Protein AF-S4R855-F1 (afdb_monomer)

Structure (mmCIF, N/CA/C/O backbone):
data_AF-S4R855-F1
#
_entry.id   AF-S4R855-F1
#
loop_
_atom_site.group_PDB
_atom_site.id
_atom_site.type_symbol
_atom_site.label_atom_id
_atom_site.label_alt_id
_atom_site.label_comp_id
_atom_site.label_asym_id
_atom_site.label_entity_id
_atom_site.label_seq_id
_atom_site.pdbx_PDB_ins_code
_atom_site.Cartn_x
_atom_site.Cartn_y
_atom_site.Cartn_z
_atom_site.occupancy
_atom_site.B_iso_or_equiv
_atom_site.auth_seq_id
_atom_site.auth_comp_id
_atom_site.auth_asym_id
_atom_site.auth_atom_id
_atom_site.pdbx_PDB_model_num
ATOM 1 N N . TRP A 1 1 ? 33.192 -26.554 29.855 1.00 37.81 1 TRP A N 1
ATOM 2 C CA . TRP A 1 1 ? 33.083 -26.807 28.408 1.00 37.81 1 TRP A CA 1
ATOM 3 C C . TRP A 1 1 ? 32.898 -25.474 27.699 1.00 37.81 1 TRP A C 1
ATOM 5 O O . TRP A 1 1 ? 31.788 -25.118 27.332 1.00 37.81 1 TRP A O 1
ATOM 15 N N . GLU A 1 2 ? 33.969 -24.689 27.587 1.00 48.38 2 GLU A N 1
ATOM 16 C CA . GLU A 1 2 ? 33.962 -23.471 26.773 1.00 48.38 2 GLU A CA 1
ATOM 17 C C . GLU A 1 2 ? 34.161 -23.884 25.316 1.00 48.38 2 GLU A C 1
ATOM 19 O O . GLU A 1 2 ? 35.190 -24.465 24.963 1.00 48.38 2 GLU A O 1
ATOM 24 N N . LEU A 1 3 ? 33.171 -23.624 24.461 1.00 52.53 3 LEU A N 1
ATOM 25 C CA . LEU A 1 3 ? 33.377 -23.698 23.021 1.00 52.53 3 LEU A CA 1
ATOM 26 C C . LEU A 1 3 ? 34.375 -22.598 22.635 1.00 52.53 3 LEU A C 1
ATOM 28 O O . LEU A 1 3 ? 33.997 -21.443 22.455 1.00 52.53 3 LEU A O 1
ATOM 32 N N . SER A 1 4 ? 35.652 -22.959 22.484 1.00 60.25 4 SER A N 1
ATOM 33 C CA . SER A 1 4 ? 36.613 -22.161 21.716 1.00 60.25 4 SER A CA 1
ATOM 34 C C . SER A 1 4 ? 36.153 -22.128 20.261 1.00 60.25 4 SER A C 1
ATOM 36 O O . SER A 1 4 ? 36.538 -22.959 19.437 1.00 60.25 4 SER A O 1
ATOM 38 N N . VAL A 1 5 ? 35.268 -21.188 19.942 1.00 63.56 5 VAL A N 1
ATOM 39 C CA . VAL A 1 5 ? 34.842 -20.935 18.571 1.00 63.56 5 VAL A CA 1
ATOM 40 C C . VAL A 1 5 ? 36.070 -20.477 17.782 1.00 63.56 5 VAL A C 1
ATOM 42 O O . VAL A 1 5 ? 36.656 -19.430 18.055 1.00 63.56 5 VAL A O 1
ATOM 45 N N . ASN A 1 6 ? 36.489 -21.275 16.799 1.00 76.12 6 ASN A N 1
ATOM 46 C CA . ASN A 1 6 ? 37.622 -20.937 15.947 1.00 76.12 6 ASN A CA 1
ATOM 47 C C . ASN A 1 6 ? 37.276 -19.702 15.096 1.00 76.12 6 ASN A C 1
ATOM 49 O O . ASN A 1 6 ? 36.539 -19.788 14.113 1.00 76.12 6 ASN A O 1
ATOM 53 N N . LEU A 1 7 ? 37.839 -18.551 15.471 1.00 71.44 7 LEU A N 1
ATOM 54 C CA . LEU A 1 7 ? 37.634 -17.248 14.828 1.00 71.44 7 LEU A CA 1
ATOM 55 C C . LEU A 1 7 ? 37.878 -17.260 13.308 1.00 71.44 7 LEU A C 1
ATOM 57 O O . LEU A 1 7 ? 37.288 -16.452 12.592 1.00 71.44 7 LEU A O 1
ATOM 61 N N . LYS A 1 8 ? 38.714 -18.170 12.788 1.00 76.75 8 LYS A N 1
ATOM 62 C CA . LYS A 1 8 ? 38.925 -18.315 11.337 1.00 76.75 8 LYS A CA 1
ATOM 63 C C . LYS A 1 8 ? 37.692 -18.897 10.644 1.00 76.75 8 LYS A C 1
ATOM 65 O O . LYS A 1 8 ? 37.296 -18.383 9.603 1.00 76.75 8 LYS A O 1
ATOM 70 N N . HIS A 1 9 ? 37.056 -19.907 11.238 1.00 82.44 9 HIS A N 1
ATOM 71 C CA . HIS A 1 9 ? 35.833 -20.501 10.691 1.00 82.44 9 HIS A CA 1
ATOM 72 C C . HIS A 1 9 ? 34.668 -19.509 10.712 1.00 82.44 9 HIS A C 1
ATOM 74 O O . HIS A 1 9 ? 33.945 -19.405 9.726 1.00 82.44 9 HIS A O 1
ATOM 80 N N . VAL A 1 10 ? 34.544 -18.707 11.775 1.00 86.56 10 VAL A N 1
ATOM 81 C CA . VAL A 1 10 ? 33.510 -17.659 11.860 1.00 86.56 10 VAL A CA 1
ATOM 82 C C . VAL A 1 10 ? 33.651 -16.648 10.726 1.00 86.56 10 VAL A C 1
ATOM 84 O O . VAL A 1 10 ? 32.665 -16.336 10.067 1.00 86.56 10 VAL A O 1
ATOM 87 N N . LYS A 1 11 ? 34.872 -16.178 10.438 1.00 89.44 11 LYS A N 1
ATOM 88 C CA . LYS A 1 11 ? 35.110 -15.225 9.340 1.00 89.44 11 LYS A CA 1
ATOM 89 C C . LYS A 1 11 ? 34.719 -15.791 7.975 1.00 89.44 11 LYS A C 1
ATOM 91 O O . LYS A 1 11 ? 34.129 -15.070 7.176 1.00 89.44 11 LYS A O 1
ATOM 96 N N . VAL A 1 12 ? 35.015 -17.067 7.721 1.00 92.06 12 VAL A N 1
ATOM 97 C CA . VAL A 1 12 ? 34.635 -17.744 6.469 1.00 9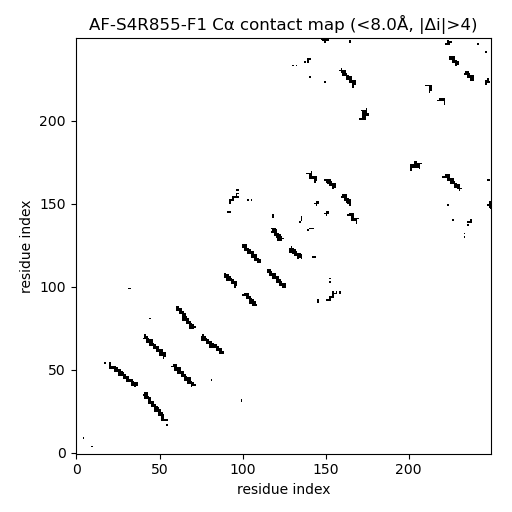2.06 12 VAL A CA 1
ATOM 98 C C . VAL A 1 12 ? 33.114 -17.841 6.345 1.00 92.06 12 VAL A C 1
ATOM 100 O O . VAL A 1 12 ? 32.563 -17.463 5.314 1.00 92.06 12 VAL A O 1
ATOM 103 N N . VAL A 1 13 ? 32.427 -18.271 7.408 1.00 91.00 13 VAL A N 1
ATOM 104 C CA . VAL A 1 13 ? 30.958 -18.368 7.423 1.00 91.00 13 VAL A CA 1
ATOM 105 C C . VAL A 1 13 ? 30.310 -16.992 7.247 1.00 91.00 13 VAL A C 1
ATOM 107 O O . VAL A 1 13 ? 29.381 -16.855 6.459 1.00 91.00 13 VAL A O 1
ATOM 110 N N . MET A 1 14 ? 30.824 -15.953 7.912 1.00 89.12 14 MET A N 1
ATOM 111 C CA . MET A 1 14 ? 30.328 -14.582 7.756 1.00 89.12 14 MET A CA 1
ATOM 112 C C . MET A 1 14 ? 30.516 -14.051 6.333 1.00 89.12 14 MET A C 1
ATOM 114 O O . MET A 1 14 ? 29.622 -13.388 5.814 1.00 89.12 14 MET A O 1
ATOM 118 N N . ALA A 1 15 ? 31.658 -14.329 5.699 1.00 91.12 15 ALA A N 1
ATOM 119 C CA . ALA A 1 15 ? 31.908 -13.921 4.321 1.00 91.12 15 ALA A CA 1
ATOM 120 C C . ALA A 1 15 ? 30.945 -14.618 3.349 1.00 91.12 15 ALA A C 1
ATOM 122 O O . ALA A 1 15 ? 30.330 -13.945 2.526 1.00 91.12 15 ALA A O 1
ATOM 123 N N . ALA A 1 16 ? 30.753 -15.933 3.499 1.00 91.88 16 ALA A N 1
ATOM 124 C CA . ALA A 1 16 ? 29.796 -16.695 2.699 1.00 91.88 16 ALA A CA 1
ATOM 125 C C . ALA A 1 16 ? 28.358 -16.192 2.904 1.00 91.88 16 ALA A C 1
ATOM 127 O O . ALA A 1 16 ? 27.646 -15.942 1.935 1.00 91.88 16 ALA A O 1
ATOM 128 N N . PHE A 1 17 ? 27.950 -15.960 4.156 1.00 90.94 17 PHE A N 1
ATOM 129 C CA . PHE A 1 17 ? 26.636 -15.399 4.471 1.00 90.94 17 PHE A CA 1
ATOM 130 C C . PHE A 1 17 ? 26.434 -14.022 3.830 1.00 90.94 17 PHE A C 1
ATOM 132 O O . PHE A 1 17 ? 25.403 -13.785 3.206 1.00 90.94 17 PHE A O 1
ATOM 139 N N . ARG A 1 18 ? 27.421 -13.121 3.939 1.00 91.06 18 ARG A N 1
ATOM 140 C CA . ARG A 1 18 ? 27.368 -11.788 3.318 1.00 91.06 18 ARG A CA 1
ATOM 141 C C . ARG A 1 18 ? 27.276 -11.864 1.801 1.00 91.06 18 ARG A C 1
ATOM 143 O O . ARG A 1 18 ? 26.643 -11.001 1.209 1.00 91.06 18 ARG A O 1
ATOM 150 N N . ASP A 1 19 ? 27.904 -12.852 1.173 1.00 91.81 19 ASP A N 1
ATOM 151 C CA . ASP A 1 19 ? 27.840 -13.010 -0.276 1.00 91.81 19 ASP A CA 1
ATOM 152 C C . ASP A 1 19 ? 26.458 -13.480 -0.742 1.00 91.81 19 ASP A C 1
ATOM 154 O O . ASP A 1 19 ? 25.882 -12.892 -1.657 1.00 91.81 19 ASP A O 1
ATOM 158 N N . VAL A 1 20 ? 25.868 -14.446 -0.031 1.00 90.44 20 VAL A N 1
ATOM 159 C CA . VAL A 1 20 ? 24.489 -14.900 -0.276 1.00 90.44 20 VAL A CA 1
ATOM 160 C C . VAL A 1 20 ? 23.479 -13.782 0.002 1.00 90.44 20 VAL A C 1
ATOM 162 O O . VAL A 1 20 ? 22.552 -13.589 -0.780 1.00 90.44 20 VAL A O 1
ATOM 165 N N . ALA A 1 21 ? 23.675 -12.995 1.064 1.00 90.12 21 ALA A N 1
ATOM 166 C CA . ALA A 1 21 ? 22.780 -11.900 1.446 1.00 90.12 21 ALA A CA 1
ATOM 167 C C . ALA A 1 21 ? 22.688 -10.769 0.402 1.00 90.12 21 ALA A C 1
ATOM 169 O O . ALA A 1 21 ? 21.734 -9.994 0.433 1.00 90.12 21 ALA A O 1
ATOM 170 N N . LYS A 1 22 ? 23.642 -10.673 -0.538 1.00 89.25 22 LYS A N 1
ATOM 171 C CA . LYS A 1 22 ? 23.582 -9.709 -1.653 1.00 89.25 22 LYS A CA 1
ATOM 172 C C . LYS A 1 22 ? 22.510 -10.050 -2.682 1.00 89.25 22 LYS A C 1
ATOM 174 O O . LYS A 1 22 ? 22.154 -9.177 -3.467 1.00 89.25 22 LYS A O 1
ATOM 179 N N . GLN A 1 23 ? 22.047 -11.299 -2.728 1.00 91.94 23 GLN A N 1
ATOM 180 C CA . GLN A 1 23 ? 21.053 -11.734 -3.703 1.00 91.94 23 GLN A CA 1
ATOM 181 C C . GLN A 1 23 ? 19.663 -11.259 -3.264 1.00 91.94 23 GLN A C 1
ATOM 183 O O . GLN A 1 23 ? 19.177 -11.700 -2.219 1.00 91.94 23 GLN A O 1
ATOM 188 N N . PRO A 1 24 ? 19.012 -10.358 -4.021 1.00 93.06 24 PRO A N 1
ATOM 189 C CA . PRO A 1 24 ? 17.679 -9.904 -3.675 1.00 93.06 24 PRO A CA 1
ATOM 190 C C . PRO A 1 24 ? 16.625 -10.948 -4.046 1.00 93.06 24 PRO A C 1
ATOM 192 O O . PRO A 1 24 ? 16.799 -11.748 -4.966 1.00 93.06 24 PRO A O 1
ATOM 195 N N . VAL A 1 25 ? 15.486 -10.888 -3.364 1.00 94.19 25 VAL A N 1
ATOM 196 C CA . VAL A 1 25 ? 14.319 -11.729 -3.651 1.00 94.19 25 VAL A CA 1
ATOM 197 C C . VAL A 1 25 ? 13.267 -10.890 -4.364 1.00 94.19 25 VAL A C 1
ATOM 199 O O . VAL A 1 25 ? 12.863 -9.844 -3.856 1.00 94.19 25 VAL A O 1
ATOM 202 N N . ALA A 1 26 ? 12.810 -11.336 -5.534 1.00 94.12 26 ALA A N 1
ATOM 203 C CA . ALA A 1 26 ? 11.717 -10.678 -6.243 1.00 94.12 26 ALA A CA 1
ATOM 204 C C . ALA A 1 26 ? 10.406 -10.846 -5.460 1.00 94.12 26 ALA A C 1
ATOM 206 O O . ALA A 1 26 ? 10.037 -11.964 -5.103 1.00 94.12 26 ALA A O 1
ATOM 207 N N . LEU A 1 27 ? 9.703 -9.742 -5.209 1.00 92.38 27 LEU A N 1
ATOM 208 C CA . LEU A 1 27 ? 8.428 -9.735 -4.487 1.00 92.38 27 LEU A CA 1
ATOM 209 C C . LEU A 1 27 ? 7.245 -9.557 -5.436 1.00 92.38 27 LEU A C 1
ATOM 211 O O . LEU A 1 27 ? 6.249 -10.271 -5.343 1.00 92.38 27 LEU A O 1
ATOM 215 N N . ARG A 1 28 ? 7.342 -8.585 -6.349 1.00 90.31 28 ARG A N 1
ATOM 216 C CA . ARG A 1 28 ? 6.241 -8.206 -7.239 1.00 90.31 28 ARG A CA 1
ATOM 217 C C . ARG A 1 28 ? 6.772 -7.638 -8.545 1.00 90.31 28 ARG A C 1
ATOM 219 O O . ARG A 1 28 ? 7.804 -6.974 -8.570 1.00 90.31 28 ARG A O 1
ATOM 226 N N . ALA A 1 29 ? 6.021 -7.836 -9.620 1.00 92.31 29 ALA A N 1
ATOM 227 C CA . ALA A 1 29 ? 6.210 -7.128 -10.875 1.00 92.31 29 ALA A CA 1
ATOM 228 C C . ALA A 1 29 ? 4.861 -6.611 -11.380 1.00 92.31 29 ALA A C 1
ATOM 230 O O . ALA A 1 29 ? 3.833 -7.270 -11.221 1.00 92.31 29 ALA A O 1
ATOM 231 N N . ARG A 1 30 ? 4.862 -5.424 -11.985 1.00 88.81 30 ARG A N 1
ATOM 232 C CA . ARG A 1 30 ? 3.708 -4.852 -12.683 1.00 88.81 30 ARG A CA 1
ATOM 233 C C . ARG A 1 30 ? 4.155 -4.219 -13.990 1.00 88.81 30 ARG A C 1
ATOM 235 O O . ARG A 1 30 ? 5.219 -3.608 -14.062 1.00 88.81 30 ARG A O 1
ATOM 242 N N . ILE A 1 31 ? 3.308 -4.334 -15.001 1.00 89.75 31 ILE A N 1
ATOM 243 C CA . ILE A 1 31 ? 3.492 -3.683 -16.293 1.00 89.75 31 ILE A CA 1
ATOM 244 C C . ILE A 1 31 ? 2.453 -2.570 -16.372 1.00 89.75 31 ILE A C 1
ATOM 246 O O . ILE A 1 31 ? 1.260 -2.820 -16.222 1.00 89.75 31 ILE A O 1
ATOM 250 N N . GLY A 1 32 ? 2.917 -1.339 -16.546 1.00 85.25 32 GLY A N 1
ATOM 251 C CA . GLY A 1 32 ? 2.075 -0.175 -16.769 1.00 85.25 32 GLY A CA 1
ATOM 252 C C . GLY A 1 32 ? 1.488 -0.147 -18.183 1.00 85.25 32 GLY A C 1
ATOM 253 O O . GLY A 1 32 ? 1.881 -0.942 -19.048 1.00 85.25 32 GLY A O 1
ATOM 254 N N . PRO A 1 33 ? 0.562 0.787 -18.447 1.00 83.81 33 PRO A N 1
ATOM 255 C CA . PRO A 1 33 ? -0.034 0.942 -19.766 1.00 83.81 33 PRO A CA 1
ATOM 256 C C . PRO A 1 33 ? 1.027 1.242 -20.833 1.00 83.81 33 PRO A C 1
ATOM 258 O O . PRO A 1 33 ? 2.140 1.693 -20.547 1.00 83.81 33 PRO A O 1
ATOM 261 N N . GLN A 1 34 ? 0.683 0.978 -22.092 1.00 86.56 34 GLN A N 1
ATOM 262 C CA . GLN A 1 34 ? 1.529 1.376 -23.210 1.00 86.56 34 GLN A CA 1
ATOM 263 C C . GLN A 1 34 ? 1.470 2.896 -23.384 1.00 86.56 34 GLN A C 1
ATOM 265 O O . GLN A 1 34 ? 0.402 3.488 -23.514 1.00 86.56 34 GLN A O 1
ATOM 270 N N . MET A 1 35 ? 2.643 3.511 -23.397 1.00 84.12 35 MET A N 1
ATOM 271 C CA . MET A 1 35 ? 2.865 4.930 -23.611 1.00 84.12 35 MET A CA 1
ATOM 272 C C . MET A 1 35 ? 3.594 5.136 -24.938 1.00 84.12 35 MET A C 1
ATOM 274 O O . MET A 1 35 ? 4.262 4.238 -25.458 1.00 84.12 35 MET A O 1
ATOM 278 N N . ARG A 1 36 ? 3.475 6.339 -25.500 1.00 85.62 36 ARG A N 1
ATOM 279 C CA . ARG A 1 36 ? 4.249 6.752 -26.674 1.00 85.62 36 ARG A CA 1
ATOM 280 C C . ARG A 1 36 ? 5.358 7.687 -26.239 1.00 85.62 36 ARG A C 1
ATOM 282 O O . ARG A 1 36 ? 5.116 8.665 -25.538 1.00 85.62 36 ARG A O 1
ATOM 289 N N . SER A 1 37 ? 6.577 7.386 -26.664 1.00 81.31 37 SER A N 1
ATOM 290 C CA . SER A 1 37 ? 7.697 8.290 -26.472 1.00 81.31 37 SER A CA 1
ATOM 291 C C . SER A 1 37 ? 7.505 9.530 -27.344 1.00 81.31 37 SER A C 1
ATOM 293 O O . SER A 1 37 ? 6.851 9.498 -28.389 1.00 81.31 37 SER A O 1
ATOM 295 N N . ARG A 1 38 ? 8.150 10.621 -26.939 1.00 79.25 38 ARG A N 1
ATOM 296 C CA . ARG A 1 38 ? 8.289 11.861 -27.720 1.00 79.25 38 ARG A CA 1
ATOM 297 C C . ARG A 1 38 ? 8.838 11.657 -29.140 1.00 79.25 38 ARG A C 1
ATOM 299 O O . ARG A 1 38 ? 8.658 12.526 -29.981 1.00 79.25 38 ARG A O 1
ATOM 306 N N . HIS A 1 39 ? 9.468 10.513 -29.405 1.00 77.69 39 HIS A N 1
ATOM 307 C CA . HIS A 1 39 ? 10.028 10.136 -30.705 1.00 77.69 39 HIS A CA 1
ATOM 308 C C . HIS A 1 39 ? 9.154 9.117 -31.458 1.00 77.69 39 HIS A C 1
ATOM 310 O O . HIS A 1 39 ? 9.603 8.512 -32.423 1.00 77.69 39 HIS A O 1
ATOM 316 N N . GLY A 1 40 ? 7.915 8.885 -31.009 1.00 77.31 40 GLY A N 1
ATOM 317 C CA . GLY A 1 40 ? 6.919 8.047 -31.690 1.00 77.31 40 GLY A CA 1
ATOM 318 C C . GLY A 1 40 ? 6.948 6.554 -31.340 1.00 77.31 40 GLY A C 1
ATOM 319 O O . GLY A 1 40 ? 5.974 5.858 -31.630 1.00 77.31 40 GLY A O 1
ATOM 320 N N . GLY A 1 41 ? 8.003 6.071 -30.677 1.00 83.00 41 GLY A N 1
ATOM 321 C CA . GLY A 1 41 ? 8.144 4.669 -30.263 1.00 83.00 41 GLY A CA 1
ATOM 322 C C . GLY A 1 41 ? 7.241 4.298 -29.083 1.00 83.00 41 GLY A C 1
ATOM 323 O O . GLY A 1 41 ? 7.118 5.063 -28.126 1.00 83.00 41 GLY A O 1
ATOM 324 N N . ALA A 1 42 ? 6.615 3.122 -29.136 1.00 88.12 42 ALA A N 1
ATOM 325 C CA . ALA A 1 42 ? 5.781 2.621 -28.050 1.00 88.12 42 ALA A CA 1
ATOM 326 C C . ALA A 1 42 ? 6.632 1.948 -26.960 1.00 88.12 42 ALA A C 1
ATOM 328 O O . ALA A 1 42 ? 7.513 1.137 -27.252 1.00 88.12 42 ALA A O 1
ATOM 329 N N . TYR A 1 43 ? 6.349 2.259 -25.698 1.00 90.31 43 TYR A N 1
ATOM 330 C CA . TYR A 1 43 ? 7.016 1.651 -24.549 1.00 90.31 43 TYR A CA 1
ATOM 331 C C . TYR A 1 43 ? 6.036 1.415 -23.403 1.00 90.31 43 TYR A C 1
ATOM 333 O O . TYR A 1 43 ? 4.963 2.009 -23.351 1.00 90.31 43 TYR A O 1
ATOM 341 N N . SER A 1 44 ? 6.396 0.542 -22.474 1.00 90.75 44 SER A N 1
ATOM 342 C CA . SER A 1 44 ? 5.668 0.354 -21.219 1.00 90.75 44 SER A CA 1
ATOM 343 C C . SER A 1 44 ? 6.640 0.442 -20.059 1.00 90.75 44 SER A C 1
ATOM 345 O O . SER A 1 44 ? 7.794 0.030 -20.179 1.00 90.75 44 SER A O 1
ATOM 347 N N . LEU A 1 45 ? 6.173 0.966 -18.930 1.00 90.00 45 LEU A N 1
ATOM 348 C CA . LEU A 1 45 ? 6.950 0.945 -17.698 1.00 90.00 45 LEU A CA 1
ATOM 349 C C . LEU A 1 45 ? 6.734 -0.386 -16.989 1.00 90.00 45 LEU A C 1
ATOM 351 O O . LEU A 1 45 ? 5.603 -0.763 -16.699 1.00 90.00 45 LEU A O 1
ATOM 355 N N . VAL A 1 46 ? 7.813 -1.099 -16.703 1.00 92.50 46 VAL A N 1
ATOM 356 C CA . VAL A 1 46 ? 7.792 -2.285 -15.851 1.00 92.50 46 VAL A CA 1
ATOM 357 C C . VAL A 1 46 ? 8.333 -1.881 -14.494 1.00 92.50 46 VAL A C 1
ATOM 359 O O . VAL A 1 46 ? 9.490 -1.484 -14.376 1.00 92.50 46 VAL A O 1
ATOM 362 N N . HIS A 1 47 ? 7.496 -1.973 -13.467 1.00 91.19 47 HIS A N 1
ATOM 363 C CA . HIS A 1 47 ? 7.921 -1.759 -12.091 1.00 91.19 47 HIS A CA 1
ATOM 364 C C . HIS A 1 47 ? 8.093 -3.106 -11.406 1.00 91.19 47 HIS A C 1
ATOM 366 O O . HIS A 1 47 ? 7.235 -3.982 -11.517 1.00 91.19 47 HIS A O 1
ATOM 372 N N . THR A 1 48 ? 9.186 -3.254 -10.674 1.00 93.38 48 THR A N 1
ATOM 373 C CA . THR A 1 48 ? 9.494 -4.460 -9.909 1.00 93.38 48 THR A CA 1
ATOM 374 C C . THR A 1 48 ? 9.840 -4.082 -8.481 1.00 93.38 48 THR A C 1
ATOM 376 O O . THR A 1 48 ? 10.462 -3.050 -8.244 1.00 93.38 48 THR A O 1
ATOM 379 N N . GLU A 1 49 ? 9.413 -4.900 -7.532 1.00 94.19 49 GL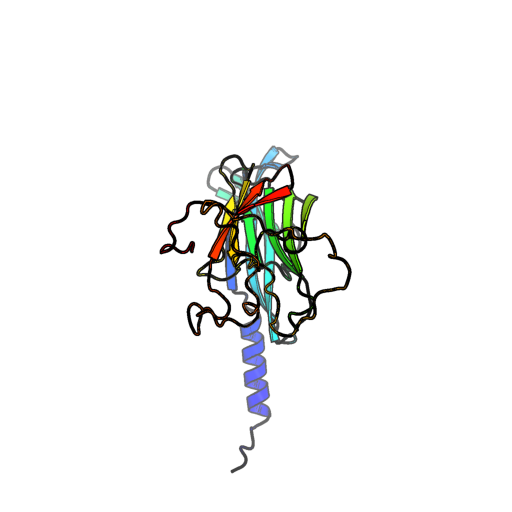U A N 1
ATOM 380 C CA . GLU A 1 49 ? 9.675 -4.728 -6.107 1.00 94.19 49 GLU A CA 1
ATOM 381 C C . GLU A 1 49 ? 10.519 -5.905 -5.633 1.00 94.19 49 GLU A C 1
ATOM 383 O O . GLU A 1 49 ? 10.228 -7.061 -5.956 1.00 94.19 49 GLU A O 1
ATOM 388 N N . TRP A 1 50 ? 11.572 -5.601 -4.883 1.00 94.44 50 TRP A N 1
ATOM 389 C CA . TRP A 1 50 ? 12.591 -6.560 -4.475 1.00 94.44 50 TRP A CA 1
ATOM 390 C C . TRP A 1 50 ? 12.911 -6.395 -2.996 1.00 94.44 50 TRP A C 1
ATOM 392 O O . TRP A 1 50 ? 13.011 -5.271 -2.506 1.00 94.44 50 TRP A O 1
ATOM 402 N N . SER A 1 51 ? 13.103 -7.511 -2.297 1.00 94.44 51 SER A N 1
ATOM 403 C CA . SER A 1 51 ? 13.610 -7.534 -0.928 1.00 94.44 51 SER A CA 1
ATOM 404 C C . SER A 1 51 ? 15.124 -7.711 -0.935 1.00 94.44 51 SER A C 1
ATOM 406 O O . SER A 1 51 ? 15.637 -8.684 -1.487 1.00 94.44 51 SER A O 1
ATOM 408 N N . TYR A 1 52 ? 15.825 -6.783 -0.299 1.00 93.12 52 TYR A N 1
ATOM 409 C CA . TYR A 1 52 ? 17.260 -6.817 -0.053 1.00 93.12 52 TYR A CA 1
ATOM 410 C C . TYR A 1 52 ? 17.510 -7.113 1.421 1.00 93.12 52 TYR A C 1
ATOM 412 O O . TYR A 1 52 ? 16.821 -6.579 2.293 1.00 93.12 52 TYR A O 1
ATOM 420 N N . ARG A 1 53 ? 18.515 -7.939 1.720 1.00 93.44 53 ARG A N 1
ATOM 421 C CA . ARG A 1 53 ? 18.940 -8.166 3.101 1.00 93.44 53 ARG A CA 1
ATOM 422 C C . ARG A 1 53 ? 19.978 -7.121 3.498 1.00 93.44 53 ARG A C 1
ATOM 424 O O . ARG A 1 53 ? 21.111 -7.170 3.024 1.00 93.44 53 ARG A O 1
ATOM 431 N N . ASP A 1 54 ? 19.616 -6.218 4.406 1.00 90.06 54 ASP A N 1
ATOM 432 C CA . ASP A 1 54 ? 20.568 -5.296 5.019 1.00 90.06 54 ASP A CA 1
ATOM 433 C C . ASP A 1 54 ? 21.191 -5.962 6.250 1.00 90.06 54 ASP A C 1
ATOM 435 O O . ASP A 1 54 ? 20.587 -6.083 7.320 1.00 90.06 54 ASP A O 1
ATOM 439 N N . VAL A 1 55 ? 22.412 -6.464 6.069 1.00 90.31 55 VAL A N 1
ATOM 440 C CA . VAL A 1 55 ? 23.142 -7.191 7.113 1.00 90.31 55 VAL A CA 1
ATOM 441 C C . VAL A 1 55 ? 23.578 -6.263 8.248 1.00 90.31 55 VAL A C 1
ATOM 443 O O . VAL A 1 55 ? 23.598 -6.703 9.395 1.00 90.31 55 VAL A O 1
ATOM 446 N N . GLU A 1 56 ? 23.901 -5.002 7.954 1.00 89.75 56 GLU A N 1
ATOM 447 C CA . GLU A 1 56 ? 24.409 -4.051 8.951 1.00 89.75 56 GLU A CA 1
ATOM 448 C C . GLU A 1 56 ? 23.263 -3.471 9.796 1.00 89.75 56 GLU A C 1
ATOM 450 O O . GLU A 1 56 ? 23.402 -3.325 11.010 1.00 89.75 56 GLU A O 1
ATOM 455 N N . ARG A 1 57 ? 22.092 -3.224 9.191 1.00 88.38 57 ARG A N 1
ATOM 456 C CA . ARG A 1 57 ? 20.857 -2.844 9.911 1.00 88.38 57 ARG A CA 1
ATOM 457 C C . ARG A 1 57 ? 20.102 -4.046 10.496 1.00 88.38 57 ARG A C 1
ATOM 459 O O . ARG A 1 57 ? 19.147 -3.859 11.248 1.00 88.38 57 ARG A O 1
ATOM 466 N N . ALA A 1 58 ? 20.537 -5.268 10.180 1.00 89.06 58 ALA A N 1
ATOM 467 C CA . ALA A 1 58 ? 19.909 -6.530 10.573 1.00 89.06 58 ALA A CA 1
ATOM 468 C C . ALA A 1 58 ? 18.416 -6.629 10.194 1.00 89.06 58 ALA A C 1
ATOM 470 O O . ALA A 1 58 ? 17.615 -7.232 10.913 1.00 89.06 58 ALA A O 1
ATOM 471 N N . GLU A 1 59 ? 18.040 -6.080 9.040 1.00 89.88 59 GLU A N 1
ATOM 472 C CA . GLU A 1 59 ? 16.657 -6.043 8.561 1.00 89.88 59 GLU A CA 1
ATOM 473 C C . GLU A 1 59 ? 16.551 -6.353 7.065 1.00 89.88 59 GLU A C 1
ATOM 475 O O . GLU A 1 59 ? 17.550 -6.537 6.368 1.00 89.88 59 GLU A O 1
ATOM 480 N N . SER A 1 60 ? 15.322 -6.485 6.577 1.00 90.38 60 SER A N 1
ATOM 481 C CA . SER A 1 60 ? 15.050 -6.625 5.150 1.00 90.38 60 SER A CA 1
ATOM 482 C C . SER A 1 60 ? 14.446 -5.325 4.637 1.00 90.38 60 SER A C 1
ATOM 484 O O . SER A 1 60 ? 13.495 -4.811 5.222 1.00 90.38 60 SER A O 1
ATOM 486 N N . VAL A 1 61 ? 14.989 -4.813 3.540 1.00 91.88 61 VAL A N 1
ATOM 487 C CA . VAL A 1 61 ? 14.580 -3.555 2.917 1.00 91.88 61 VAL A CA 1
ATOM 488 C C . VAL A 1 61 ? 13.881 -3.869 1.603 1.00 91.88 61 VAL A C 1
ATOM 490 O O . VAL A 1 61 ? 14.356 -4.700 0.830 1.00 91.88 61 VAL A O 1
ATOM 493 N N . VAL A 1 62 ? 12.746 -3.227 1.339 1.00 93.06 62 VAL A N 1
ATOM 494 C CA . VAL A 1 62 ? 12.047 -3.357 0.057 1.00 93.06 62 VAL A CA 1
ATOM 495 C C . VAL A 1 62 ? 12.411 -2.174 -0.824 1.00 93.06 62 VAL A C 1
ATOM 497 O O . VAL A 1 62 ? 12.264 -1.028 -0.407 1.00 93.06 62 VAL A O 1
ATOM 500 N N . CYS A 1 63 ? 12.850 -2.440 -2.051 1.00 92.94 63 CYS A N 1
ATOM 501 C CA . CYS A 1 63 ? 13.135 -1.408 -3.041 1.00 92.94 63 CYS A CA 1
ATOM 502 C C . CYS A 1 63 ? 12.301 -1.623 -4.303 1.00 92.94 63 CYS A C 1
ATOM 504 O O . CYS A 1 63 ? 12.127 -2.749 -4.771 1.00 92.94 63 CYS A O 1
ATOM 506 N N . SER A 1 64 ? 11.839 -0.521 -4.885 1.00 92.50 64 SER A N 1
ATOM 507 C CA . SER A 1 64 ? 11.194 -0.484 -6.192 1.00 92.50 64 SER A CA 1
ATOM 508 C C . SER A 1 64 ? 12.207 -0.105 -7.270 1.00 92.50 64 SER A C 1
ATOM 510 O O . SER A 1 64 ? 12.948 0.868 -7.129 1.00 92.50 64 SER A O 1
ATOM 512 N N . LEU A 1 65 ? 12.183 -0.836 -8.378 1.00 93.62 65 LEU A N 1
ATOM 513 C CA . LEU A 1 65 ? 12.937 -0.576 -9.602 1.00 93.62 65 LEU A CA 1
ATOM 514 C C . LEU A 1 65 ? 11.954 -0.356 -10.749 1.00 93.62 65 LEU A C 1
ATOM 516 O O . LEU A 1 65 ? 10.915 -1.016 -10.813 1.00 93.62 65 LEU A O 1
ATOM 520 N N . SER A 1 66 ? 12.289 0.545 -11.665 1.00 92.75 66 SER A N 1
ATOM 521 C CA . SER A 1 66 ? 11.467 0.839 -12.840 1.00 92.75 66 SER A CA 1
ATOM 522 C C . SER A 1 66 ? 12.298 0.671 -14.104 1.00 92.75 66 SER A C 1
ATOM 524 O O . SER A 1 66 ? 13.452 1.090 -14.143 1.00 92.75 66 SER A O 1
ATOM 526 N N . TYR A 1 67 ? 11.704 0.094 -15.143 1.00 93.44 67 TYR A N 1
ATOM 527 C CA . TYR A 1 67 ? 12.322 -0.120 -16.449 1.00 93.44 67 TYR A CA 1
ATOM 528 C C . TYR A 1 67 ? 11.394 0.388 -17.550 1.00 93.44 67 TYR A C 1
ATOM 530 O O . TYR A 1 67 ? 10.188 0.161 -17.496 1.00 93.44 67 TYR A O 1
ATOM 538 N N . SER A 1 68 ? 11.948 1.044 -18.563 1.00 92.94 68 SER A N 1
ATOM 539 C CA . SER A 1 68 ? 11.258 1.330 -19.819 1.00 92.94 68 SER A CA 1
ATOM 540 C C . SER A 1 68 ? 11.496 0.169 -20.771 1.00 92.94 68 SER A C 1
ATOM 542 O O . SER A 1 68 ? 12.641 -0.116 -21.110 1.00 92.94 68 SER A O 1
ATOM 544 N N . VAL A 1 69 ? 10.426 -0.498 -21.197 1.00 93.69 69 VAL A N 1
ATOM 545 C CA . VAL A 1 69 ? 10.479 -1.623 -22.137 1.00 93.69 69 VAL A CA 1
ATOM 546 C C . VAL A 1 69 ? 9.876 -1.180 -23.463 1.00 93.69 69 VAL A C 1
ATOM 548 O O . VAL A 1 69 ? 8.671 -0.921 -23.544 1.00 93.69 69 VAL A O 1
ATOM 551 N N . PHE A 1 70 ? 10.708 -1.092 -24.498 1.00 91.44 70 PHE A N 1
ATOM 552 C CA . PHE A 1 70 ? 10.305 -0.750 -25.860 1.00 91.44 70 PHE A CA 1
ATOM 553 C C . PHE A 1 70 ? 9.931 -2.016 -26.622 1.00 91.44 70 PHE A C 1
ATOM 555 O O . PHE A 1 70 ? 10.655 -3.015 -26.587 1.00 91.44 70 PHE A O 1
ATOM 562 N N . ARG A 1 71 ? 8.786 -1.976 -27.304 1.00 86.94 71 ARG A N 1
ATOM 563 C CA . ARG A 1 71 ? 8.241 -3.131 -28.025 1.00 86.94 71 ARG A CA 1
ATOM 564 C C . ARG A 1 71 ? 7.950 -2.792 -29.478 1.00 86.94 71 ARG A C 1
ATOM 566 O O . ARG A 1 71 ? 7.445 -1.707 -29.760 1.00 86.94 71 ARG A O 1
ATOM 573 N N . ASP A 1 72 ? 8.202 -3.757 -30.352 1.00 84.69 72 ASP A N 1
ATOM 574 C CA . ASP A 1 72 ? 7.758 -3.758 -31.744 1.00 84.69 72 ASP A CA 1
ATOM 575 C C . ASP A 1 72 ? 6.881 -4.996 -31.972 1.00 84.69 72 ASP A C 1
ATOM 577 O O . ASP A 1 72 ? 7.338 -6.139 -31.958 1.00 84.69 72 ASP A O 1
ATOM 581 N N . GLY A 1 73 ? 5.566 -4.785 -32.043 1.00 82.44 73 GLY A N 1
ATOM 582 C CA . GLY A 1 73 ? 4.595 -5.876 -31.986 1.00 82.44 73 GLY A CA 1
ATOM 583 C C . GLY A 1 73 ? 4.746 -6.720 -30.712 1.00 82.44 73 GLY A C 1
ATOM 584 O O . GLY A 1 73 ? 4.524 -6.235 -29.601 1.00 82.44 73 GLY A O 1
ATOM 585 N N . ALA A 1 74 ? 5.099 -7.996 -30.882 1.00 83.44 74 ALA A N 1
ATOM 586 C CA . ALA A 1 74 ? 5.276 -8.954 -29.788 1.00 83.44 74 ALA A CA 1
ATOM 587 C C . ALA A 1 74 ? 6.727 -9.065 -29.281 1.00 83.44 74 ALA A C 1
ATOM 589 O O . ALA A 1 74 ? 6.972 -9.785 -28.312 1.00 83.44 74 ALA A O 1
ATOM 590 N N . THR A 1 75 ? 7.691 -8.385 -29.909 1.00 87.75 75 THR A N 1
ATOM 591 C CA . THR A 1 75 ? 9.109 -8.481 -29.540 1.00 87.75 75 THR A CA 1
ATOM 592 C C . THR A 1 75 ? 9.530 -7.312 -28.653 1.00 87.75 75 THR A C 1
ATOM 594 O O . THR A 1 75 ? 9.059 -6.181 -28.796 1.00 87.75 75 THR A O 1
ATOM 597 N N . ILE A 1 76 ? 10.414 -7.595 -27.694 1.00 90.38 76 ILE A N 1
ATOM 598 C CA . ILE A 1 76 ? 11.088 -6.565 -26.901 1.00 90.38 76 ILE A CA 1
ATOM 599 C C . ILE A 1 76 ? 12.314 -6.128 -27.697 1.00 90.38 76 ILE A C 1
ATOM 601 O O . ILE A 1 76 ? 13.178 -6.950 -27.993 1.00 90.38 76 ILE A O 1
ATOM 605 N N . VAL A 1 77 ? 12.366 -4.847 -28.050 1.00 91.06 77 VAL A N 1
ATOM 606 C CA . VAL A 1 77 ? 13.445 -4.267 -28.863 1.00 91.06 77 VAL A CA 1
ATOM 607 C C . VAL A 1 77 ? 14.532 -3.679 -27.975 1.00 91.06 77 VAL A C 1
ATOM 609 O O . VAL A 1 77 ? 15.713 -3.810 -28.277 1.00 91.06 77 VAL A O 1
ATOM 612 N N . ASP A 1 78 ? 14.133 -3.044 -26.875 1.00 90.62 78 ASP A N 1
ATOM 613 C CA . ASP A 1 78 ? 15.056 -2.430 -25.928 1.00 90.62 78 ASP A CA 1
ATOM 614 C C . ASP A 1 78 ? 14.463 -2.417 -24.514 1.00 90.62 78 ASP A C 1
ATOM 616 O O . ASP A 1 78 ? 13.241 -2.409 -24.321 1.00 90.62 78 ASP A O 1
ATOM 620 N N . THR A 1 79 ? 15.330 -2.434 -23.508 1.00 92.69 79 THR A N 1
ATOM 621 C CA . THR A 1 79 ? 14.961 -2.258 -22.103 1.00 92.69 79 THR A CA 1
ATOM 622 C C . THR A 1 79 ? 16.011 -1.412 -21.404 1.00 92.69 79 THR A C 1
ATOM 624 O O . THR A 1 79 ? 17.179 -1.782 -21.340 1.00 92.69 79 THR A O 1
ATOM 627 N N . SER A 1 80 ? 15.583 -0.299 -20.817 1.00 92.56 80 SER A N 1
ATOM 628 C CA . SER A 1 80 ? 16.464 0.624 -20.099 1.00 92.56 80 SER A CA 1
ATOM 629 C C . SER A 1 80 ? 15.927 0.936 -18.699 1.00 92.56 80 SER A C 1
ATOM 631 O O . SER A 1 80 ? 14.711 1.011 -18.511 1.00 92.56 80 SER A O 1
ATOM 633 N N . PRO A 1 81 ? 16.790 1.124 -17.683 1.00 91.94 81 PRO A N 1
ATOM 634 C CA . PRO A 1 81 ? 16.353 1.588 -16.370 1.00 91.94 81 PRO A CA 1
ATOM 635 C C . PRO A 1 81 ? 15.635 2.941 -16.465 1.00 91.94 81 PRO A C 1
ATOM 637 O O . PRO A 1 81 ? 16.135 3.889 -17.065 1.00 91.94 81 PRO A O 1
ATOM 640 N N . ALA A 1 82 ? 14.465 3.039 -15.841 1.00 87.69 82 ALA A N 1
ATOM 641 C CA . ALA A 1 82 ? 13.650 4.247 -15.755 1.00 87.69 82 ALA A CA 1
ATOM 642 C C . ALA A 1 82 ? 13.833 4.924 -14.384 1.00 87.69 82 ALA A C 1
ATOM 644 O O . ALA A 1 82 ? 12.867 5.157 -13.659 1.00 87.69 82 ALA A O 1
ATOM 645 N N . GLY A 1 83 ? 15.089 5.192 -14.017 1.00 85.19 83 GLY A N 1
ATOM 646 C CA . GLY A 1 83 ? 15.480 5.769 -12.727 1.00 85.19 83 GLY A CA 1
ATOM 647 C C . GLY A 1 83 ? 16.300 4.819 -11.850 1.00 85.19 83 GLY A C 1
ATOM 648 O O . GLY A 1 83 ? 16.632 3.703 -12.250 1.00 85.19 83 GLY A O 1
ATOM 649 N N . GLY A 1 84 ? 16.660 5.297 -10.657 1.00 87.25 84 GLY A N 1
ATOM 650 C CA . GLY A 1 84 ? 17.389 4.513 -9.659 1.00 87.25 84 GLY A CA 1
ATOM 651 C C . GLY A 1 84 ? 16.471 3.667 -8.762 1.00 87.25 84 GLY A C 1
ATOM 652 O O . GLY A 1 84 ? 15.254 3.878 -8.748 1.00 87.25 84 GLY A O 1
ATOM 653 N N . PRO A 1 85 ? 17.040 2.730 -7.981 1.00 88.38 85 PRO A N 1
ATOM 654 C CA . PRO A 1 85 ? 16.304 2.021 -6.939 1.00 88.38 85 PRO A CA 1
ATOM 655 C C . PRO A 1 85 ? 15.717 3.004 -5.923 1.00 88.38 85 PRO A C 1
ATOM 657 O O . PRO A 1 85 ? 16.410 3.906 -5.457 1.00 88.38 85 PRO A O 1
ATOM 660 N N . THR A 1 86 ? 14.447 2.820 -5.571 1.00 90.31 86 THR A N 1
ATOM 661 C CA . THR A 1 86 ? 13.764 3.620 -4.545 1.00 90.31 86 THR A CA 1
ATOM 662 C C . THR A 1 86 ? 13.401 2.727 -3.368 1.00 90.31 86 THR A C 1
ATOM 664 O O . THR A 1 86 ? 12.591 1.813 -3.520 1.00 90.31 86 THR A O 1
ATOM 667 N N . GLU A 1 87 ? 13.990 2.981 -2.203 1.00 90.56 87 GLU A N 1
ATOM 668 C CA . GLU A 1 87 ? 13.644 2.286 -0.960 1.00 90.56 87 GLU A CA 1
ATOM 669 C C . GLU A 1 87 ? 12.213 2.643 -0.525 1.00 90.56 87 GLU A C 1
ATOM 671 O O . GLU A 1 87 ? 11.855 3.812 -0.393 1.00 90.56 87 GLU A O 1
ATOM 676 N N . MET A 1 88 ? 11.386 1.626 -0.289 1.00 89.31 88 MET A N 1
ATOM 677 C CA . MET A 1 88 ? 9.979 1.737 0.110 1.00 89.31 88 MET A CA 1
ATOM 678 C C . MET A 1 88 ? 9.836 1.697 1.635 1.00 89.31 88 MET A C 1
ATOM 680 O O . MET A 1 88 ? 9.071 0.911 2.196 1.00 89.31 88 MET A O 1
ATOM 684 N N . HIS A 1 89 ? 10.614 2.526 2.328 1.00 84.12 89 HIS A N 1
ATOM 685 C CA . HIS A 1 89 ? 10.630 2.552 3.787 1.00 84.12 89 HIS A CA 1
ATOM 686 C C . HIS A 1 89 ? 9.235 2.863 4.349 1.00 84.12 89 HIS A C 1
ATOM 688 O O . HIS A 1 89 ? 8.577 3.786 3.874 1.00 84.12 89 HIS A O 1
ATOM 694 N N . ALA A 1 90 ? 8.804 2.149 5.395 1.00 86.75 90 ALA A N 1
ATOM 695 C CA . ALA A 1 90 ? 7.528 2.361 6.094 1.00 86.75 90 ALA A CA 1
ATOM 696 C C . ALA A 1 90 ? 6.240 2.166 5.257 1.00 86.75 90 ALA A C 1
ATOM 698 O O . ALA A 1 90 ? 5.147 2.479 5.740 1.00 86.75 90 ALA A O 1
ATOM 699 N N . GLU A 1 91 ? 6.335 1.652 4.028 1.00 91.19 91 GLU A N 1
ATOM 700 C CA . GLU A 1 91 ? 5.171 1.278 3.218 1.00 91.19 91 GLU A CA 1
ATOM 701 C C . GLU A 1 91 ? 4.705 -0.127 3.583 1.00 91.19 91 GLU A C 1
ATOM 703 O O . GLU A 1 91 ? 5.467 -1.085 3.480 1.00 91.19 91 GLU A O 1
ATOM 708 N N . LEU A 1 92 ? 3.448 -0.250 4.004 1.00 90.81 92 LEU A N 1
ATOM 709 C CA . LEU A 1 92 ? 2.885 -1.519 4.462 1.00 90.81 92 LEU A CA 1
ATOM 710 C C . LEU A 1 92 ? 2.038 -2.201 3.390 1.00 90.81 92 LEU A C 1
ATOM 712 O O . LEU A 1 92 ? 2.130 -3.411 3.190 1.00 90.81 92 LEU A O 1
ATOM 716 N N . LYS A 1 93 ? 1.232 -1.428 2.659 1.00 91.69 93 LYS A N 1
ATOM 717 C CA . LYS A 1 93 ? 0.454 -1.921 1.516 1.00 91.69 93 LYS A CA 1
ATOM 718 C C . LYS A 1 93 ? 0.441 -0.881 0.409 1.00 91.69 93 LYS A C 1
ATOM 720 O O . LYS A 1 93 ? 0.401 0.320 0.667 1.00 91.69 93 LYS A O 1
ATOM 725 N N . ARG A 1 94 ? 0.421 -1.371 -0.828 1.00 92.81 94 ARG A N 1
ATOM 726 C CA . ARG A 1 94 ? 0.386 -0.566 -2.048 1.00 92.81 94 ARG A CA 1
ATOM 727 C C . ARG A 1 94 ? -0.604 -1.148 -3.043 1.00 92.81 94 ARG A C 1
ATOM 729 O O . ARG A 1 94 ? -0.528 -2.333 -3.384 1.00 92.81 94 ARG A O 1
ATOM 736 N N . SER A 1 95 ? -1.466 -0.291 -3.574 1.00 93.62 95 SER A N 1
ATOM 737 C CA . SER A 1 95 ? -2.453 -0.664 -4.583 1.00 93.62 95 SER A CA 1
ATOM 738 C C . SER A 1 95 ? -2.512 0.368 -5.698 1.00 93.62 95 SER A C 1
ATOM 740 O O . SER A 1 95 ? -2.479 1.570 -5.448 1.00 93.62 95 SER A O 1
ATOM 742 N N . VAL A 1 96 ? -2.595 -0.101 -6.936 1.00 92.81 96 VAL A N 1
ATOM 743 C CA . VAL A 1 96 ? -2.631 0.736 -8.140 1.00 92.81 96 VAL A CA 1
ATOM 744 C C . VAL A 1 96 ? -4.059 0.739 -8.650 1.00 92.81 96 VAL A C 1
ATOM 746 O O . VAL A 1 96 ? -4.700 -0.313 -8.644 1.00 92.81 96 VAL A O 1
ATOM 749 N N . SER A 1 97 ? -4.554 1.900 -9.060 1.00 94.50 97 SER A N 1
ATOM 750 C CA . SER A 1 97 ? -5.916 2.022 -9.560 1.00 94.50 97 SER A CA 1
ATOM 751 C C . SER A 1 97 ? -6.094 1.282 -10.899 1.00 94.50 97 SER A C 1
ATOM 753 O O . SER A 1 97 ? -5.106 1.075 -11.613 1.00 94.50 97 SER A O 1
ATOM 755 N N . PRO A 1 98 ? -7.320 0.858 -11.257 1.00 92.31 98 PRO A N 1
ATOM 756 C CA . PRO A 1 98 ? -7.622 0.187 -12.525 1.00 92.31 98 PRO A CA 1
ATOM 757 C C . PRO A 1 98 ? -7.058 0.873 -13.783 1.00 92.31 98 PRO A C 1
ATOM 759 O O . PRO A 1 98 ? -6.593 0.192 -14.696 1.00 92.31 98 PRO A O 1
ATOM 762 N N . SER A 1 99 ? -7.059 2.206 -13.833 1.00 89.56 99 SER A N 1
ATOM 763 C CA . SER A 1 99 ? -6.506 3.012 -14.928 1.00 89.56 99 SER A CA 1
ATOM 764 C C . SER A 1 99 ? -4.976 3.065 -14.936 1.00 89.56 99 SER A C 1
ATOM 766 O O . SER A 1 99 ? -4.370 3.432 -15.944 1.00 89.56 99 SER A O 1
ATOM 768 N N . GLY A 1 100 ? -4.331 2.710 -13.822 1.00 87.50 100 GLY A N 1
ATOM 769 C CA . GLY A 1 100 ? -2.886 2.800 -13.640 1.00 87.50 100 GLY A CA 1
ATOM 770 C C . GLY A 1 100 ? -2.373 4.204 -13.312 1.00 87.50 100 GLY A C 1
ATOM 771 O O . GLY A 1 100 ? -1.159 4.380 -13.207 1.00 87.50 100 GLY A O 1
ATOM 772 N N . THR A 1 101 ? -3.257 5.194 -13.166 1.00 88.94 101 THR A N 1
ATOM 773 C CA . THR A 1 101 ? -2.875 6.598 -12.936 1.00 88.94 101 THR A CA 1
ATOM 774 C C . THR A 1 101 ? -2.655 6.912 -11.459 1.00 88.94 101 THR A C 1
ATOM 776 O O . THR A 1 101 ? -1.703 7.618 -11.117 1.00 88.94 101 THR A O 1
ATOM 779 N N . LEU A 1 102 ? -3.479 6.333 -10.580 1.00 94.19 102 LEU A N 1
ATOM 780 C CA . LEU A 1 102 ? -3.409 6.556 -9.143 1.00 94.19 102 LEU A CA 1
ATOM 781 C C . LEU A 1 102 ? -2.724 5.391 -8.423 1.00 94.19 102 LEU A C 1
ATOM 783 O O . LEU A 1 102 ? -2.839 4.220 -8.793 1.00 94.19 102 LEU A O 1
ATOM 787 N N . THR A 1 103 ? -2.003 5.711 -7.353 1.00 94.75 103 THR A N 1
ATOM 788 C CA . THR A 1 103 ? -1.405 4.735 -6.438 1.00 94.75 103 THR A CA 1
ATOM 789 C C . THR A 1 103 ? -1.775 5.085 -5.002 1.00 94.75 103 THR A C 1
ATOM 791 O O . THR A 1 103 ? -1.523 6.193 -4.539 1.00 94.75 103 THR A O 1
ATOM 794 N N . ALA A 1 104 ? -2.363 4.124 -4.296 1.00 97.25 104 ALA A N 1
ATOM 795 C CA . ALA A 1 104 ? -2.677 4.212 -2.878 1.00 97.25 104 ALA A CA 1
ATOM 796 C C . ALA A 1 104 ? -1.596 3.504 -2.066 1.00 97.25 104 ALA A C 1
ATOM 798 O O . ALA A 1 104 ? -1.183 2.393 -2.421 1.00 97.25 104 ALA A O 1
ATOM 799 N N . ILE A 1 105 ? -1.162 4.129 -0.974 1.00 96.06 105 ILE A N 1
ATOM 800 C CA . ILE A 1 105 ? -0.135 3.591 -0.079 1.00 96.06 105 ILE A CA 1
ATOM 801 C C . ILE A 1 105 ? -0.611 3.726 1.367 1.00 96.06 105 ILE A C 1
ATOM 803 O O . ILE A 1 105 ? -0.900 4.829 1.827 1.00 96.06 105 ILE A O 1
ATOM 807 N N . LEU A 1 106 ? -0.656 2.606 2.089 1.00 96.12 106 LEU A N 1
ATOM 808 C CA . LEU A 1 106 ? -0.787 2.596 3.544 1.00 96.12 106 LEU A CA 1
ATOM 809 C C . LEU A 1 106 ? 0.608 2.674 4.157 1.00 96.12 106 LEU A C 1
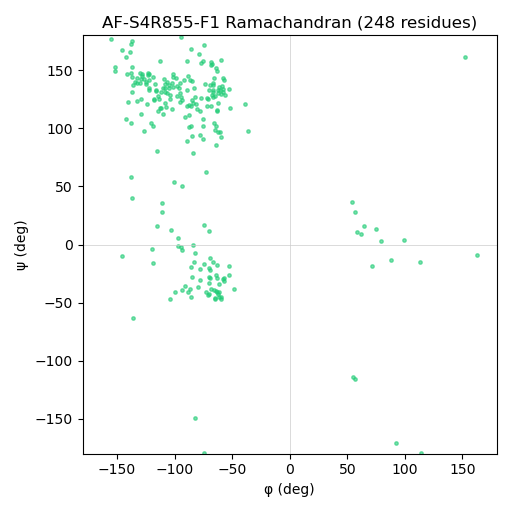ATOM 811 O O . LEU A 1 106 ? 1.456 1.809 3.911 1.00 96.12 106 LEU A O 1
ATOM 815 N N . ARG A 1 107 ? 0.844 3.719 4.947 1.00 94.31 107 ARG A N 1
ATOM 816 C CA . ARG A 1 107 ? 2.143 4.032 5.543 1.00 94.31 107 ARG A CA 1
ATOM 817 C C . ARG A 1 107 ? 2.038 4.106 7.057 1.00 94.31 107 ARG A C 1
ATOM 819 O O . ARG A 1 107 ? 1.032 4.547 7.612 1.00 94.31 107 ARG A O 1
ATOM 826 N N . LYS A 1 108 ? 3.118 3.711 7.720 1.00 91.50 108 LYS A N 1
ATOM 827 C CA . LYS A 1 108 ? 3.232 3.725 9.174 1.00 91.50 108 LYS A CA 1
ATOM 828 C C . LYS A 1 108 ? 4.509 4.437 9.600 1.00 91.50 108 LYS A C 1
ATOM 830 O O . LYS A 1 108 ? 5.602 3.952 9.334 1.00 91.50 108 LYS A O 1
ATOM 835 N N . ILE A 1 109 ? 4.378 5.601 10.226 1.00 88.81 109 ILE A N 1
ATOM 836 C CA . ILE A 1 109 ? 5.504 6.474 10.584 1.00 88.81 109 ILE A CA 1
ATOM 837 C C . ILE A 1 109 ? 5.612 6.541 12.109 1.00 88.81 109 ILE A C 1
ATOM 839 O O . ILE A 1 109 ? 4.632 6.852 12.771 1.00 88.81 109 ILE A O 1
ATOM 843 N N . GLY A 1 110 ? 6.793 6.270 12.668 1.00 81.44 110 GLY A N 1
ATOM 844 C CA . GLY A 1 110 ? 7.040 6.314 14.114 1.00 81.44 110 GLY A CA 1
ATOM 845 C C . GLY A 1 110 ? 8.162 5.367 14.546 1.00 81.44 110 GLY A C 1
ATOM 846 O O . GLY A 1 110 ? 8.545 4.468 13.798 1.00 81.44 110 GLY A O 1
ATOM 847 N N . GLY A 1 111 ? 8.730 5.597 15.734 1.00 62.94 111 GLY A N 1
ATOM 848 C CA . GLY A 1 111 ? 9.868 4.832 16.259 1.00 62.94 111 GLY A CA 1
ATOM 849 C C . GLY A 1 111 ? 9.500 3.463 16.849 1.00 62.94 111 GLY A C 1
ATOM 850 O O . GLY A 1 111 ? 8.344 3.195 17.184 1.00 62.94 111 GLY A O 1
ATOM 851 N N . LYS A 1 112 ? 10.511 2.596 17.025 1.00 51.53 112 LYS A N 1
ATOM 852 C CA . LYS A 1 112 ? 10.395 1.304 17.732 1.00 51.53 112 LYS A CA 1
ATOM 853 C C . LYS A 1 112 ? 9.958 1.557 19.185 1.00 51.53 112 LYS A C 1
ATOM 855 O O . LYS A 1 112 ? 10.783 1.887 20.027 1.00 51.53 112 LYS A O 1
ATOM 860 N N . GLY A 1 113 ? 8.659 1.439 19.457 1.00 56.44 113 GLY A N 1
ATOM 861 C CA . GLY A 1 113 ? 8.076 1.720 20.776 1.00 56.44 113 GLY A CA 1
ATOM 862 C C . GLY A 1 113 ? 6.560 1.929 20.794 1.00 56.44 113 GLY A C 1
ATOM 863 O O . GLY A 1 113 ? 5.974 1.975 21.869 1.00 56.44 113 GLY A O 1
ATOM 864 N N . GLY A 1 114 ? 5.906 2.032 19.630 1.00 59.16 114 GLY A N 1
ATOM 865 C CA . GLY A 1 114 ? 4.445 1.959 19.480 1.00 59.16 114 GLY A CA 1
ATOM 866 C C . GLY A 1 114 ? 3.638 3.160 19.993 1.00 59.16 114 GLY A C 1
ATOM 867 O O . GLY A 1 114 ? 2.493 3.309 19.579 1.00 59.16 114 GLY A O 1
ATOM 868 N N . ALA A 1 115 ? 4.210 4.013 20.850 1.00 63.25 115 ALA A N 1
ATOM 869 C CA . ALA A 1 115 ? 3.525 5.167 21.439 1.00 63.25 115 ALA A CA 1
ATOM 870 C C . ALA A 1 115 ? 3.403 6.377 20.488 1.00 63.25 115 ALA A C 1
ATOM 872 O O . ALA A 1 115 ? 2.406 7.084 20.561 1.00 63.25 115 ALA A O 1
ATOM 873 N N . ASP A 1 116 ? 4.358 6.565 19.567 1.00 72.56 116 ASP A N 1
ATOM 874 C CA . ASP A 1 116 ? 4.385 7.682 18.597 1.00 72.56 116 ASP A CA 1
ATOM 875 C C . ASP A 1 116 ? 4.141 7.212 17.152 1.00 72.56 116 ASP A C 1
ATOM 877 O O . ASP A 1 116 ? 4.663 7.761 16.180 1.00 72.56 116 ASP A O 1
ATOM 881 N N . GLU A 1 117 ? 3.410 6.114 17.007 1.00 86.06 117 GLU A N 1
ATOM 882 C CA . GLU A 1 117 ? 3.181 5.451 15.734 1.00 86.06 117 GLU A CA 1
ATOM 883 C C . GLU A 1 117 ? 1.924 5.984 15.051 1.00 86.06 117 GLU A C 1
ATOM 885 O O . GLU A 1 117 ? 0.813 5.683 15.474 1.00 86.06 117 GLU A O 1
ATOM 890 N N . LYS A 1 118 ? 2.108 6.721 13.955 1.00 90.62 118 LYS A N 1
ATOM 891 C CA . LYS A 1 118 ? 1.027 7.277 13.141 1.00 90.62 118 LYS A CA 1
ATOM 892 C C . LYS A 1 118 ? 0.779 6.469 11.877 1.00 90.62 118 LYS A C 1
ATOM 894 O O . LYS A 1 118 ? 1.710 5.981 11.228 1.00 90.62 118 LYS A O 1
ATOM 899 N N . GLN A 1 119 ? -0.491 6.383 11.501 1.00 93.75 119 GLN A N 1
ATOM 900 C CA . GLN A 1 119 ? -0.967 5.653 10.333 1.00 93.75 119 GLN A CA 1
ATOM 901 C C . GLN A 1 119 ? -1.533 6.613 9.287 1.00 93.75 119 GLN A C 1
ATOM 903 O O . GLN A 1 119 ? -2.439 7.394 9.570 1.00 93.75 119 GLN A O 1
ATOM 908 N N . PHE A 1 120 ? -1.005 6.528 8.067 1.00 95.81 120 PHE A N 1
ATOM 909 C CA . PHE A 1 120 ? -1.389 7.392 6.957 1.00 95.81 120 PHE A CA 1
ATOM 910 C C . PHE A 1 120 ? -1.875 6.584 5.758 1.00 95.81 120 PHE A C 1
ATOM 912 O O . PHE A 1 120 ? -1.331 5.518 5.456 1.00 95.81 120 PHE A O 1
ATOM 919 N N . LEU A 1 121 ? -2.848 7.140 5.040 1.00 97.19 121 LEU A N 1
ATOM 920 C CA . LEU A 1 121 ? -3.204 6.713 3.691 1.00 97.19 121 LEU A CA 1
ATOM 921 C C . LEU A 1 121 ? -2.828 7.823 2.709 1.00 97.19 121 LEU A C 1
ATOM 923 O O . LEU A 1 121 ? -3.329 8.947 2.780 1.00 97.19 121 LEU A O 1
ATOM 927 N N . GLU A 1 122 ? -1.918 7.502 1.798 1.00 97.19 122 GLU A N 1
ATOM 928 C CA . GLU A 1 122 ? -1.447 8.406 0.755 1.00 97.19 122 GLU A CA 1
ATOM 929 C C . GLU A 1 122 ? -2.100 8.055 -0.583 1.00 97.19 122 GLU A C 1
ATOM 931 O O . GLU A 1 122 ? -2.196 6.877 -0.936 1.00 97.19 122 GLU A O 1
ATOM 936 N N . ILE A 1 123 ? -2.494 9.076 -1.346 1.00 97.56 123 ILE A N 1
ATOM 937 C CA . ILE A 1 123 ? -2.934 8.931 -2.738 1.00 97.56 123 ILE A CA 1
ATOM 938 C C . ILE A 1 123 ? -1.975 9.716 -3.620 1.00 97.56 123 ILE A C 1
ATOM 940 O O . ILE A 1 123 ? -1.757 10.913 -3.417 1.00 97.56 123 ILE A O 1
ATOM 944 N N . TRP A 1 124 ? -1.402 9.020 -4.591 1.00 95.94 124 TRP A N 1
ATOM 945 C CA . TRP A 1 124 ? -0.416 9.536 -5.524 1.00 95.94 124 TRP A CA 1
ATOM 946 C C . TRP A 1 124 ? -0.951 9.492 -6.950 1.00 95.94 124 TRP A C 1
ATOM 948 O O . TRP A 1 124 ? -1.518 8.481 -7.353 1.00 95.94 124 TRP A O 1
ATOM 958 N N . ASN A 1 125 ? -0.695 10.544 -7.719 1.00 93.31 125 ASN A N 1
ATOM 959 C CA . ASN A 1 125 ? -0.933 10.621 -9.155 1.00 93.31 125 ASN A CA 1
ATOM 960 C C . ASN A 1 125 ? 0.408 10.858 -9.857 1.00 93.31 125 ASN A C 1
ATOM 962 O O . ASN A 1 125 ? 0.983 11.951 -9.802 1.00 93.31 125 ASN A O 1
ATOM 966 N N . GLY A 1 126 ? 0.969 9.798 -10.439 1.00 85.56 126 GLY A N 1
ATOM 967 C CA . GLY A 1 126 ? 2.358 9.804 -10.900 1.00 85.56 126 GLY A CA 1
ATOM 968 C C . GLY A 1 126 ? 3.328 10.190 -9.774 1.00 85.56 126 GLY A C 1
ATOM 969 O O . GLY A 1 126 ? 3.464 9.466 -8.792 1.00 85.56 126 GLY A O 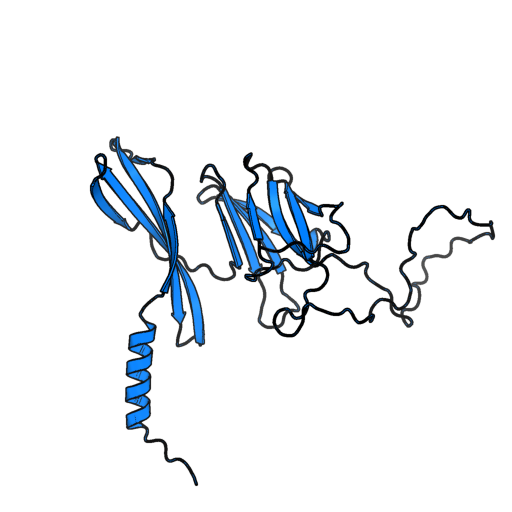1
ATOM 970 N N . ASN A 1 127 ? 3.988 11.345 -9.913 1.00 85.44 127 ASN A N 1
ATOM 971 C CA . ASN A 1 127 ? 4.956 11.864 -8.934 1.00 85.44 127 ASN A CA 1
ATOM 972 C C . ASN A 1 127 ? 4.340 12.845 -7.919 1.00 85.44 127 ASN A C 1
ATOM 974 O O . ASN A 1 127 ? 5.048 13.352 -7.049 1.00 85.44 127 ASN A O 1
ATOM 978 N N . LEU A 1 128 ? 3.046 13.154 -8.040 1.00 92.81 128 LEU A N 1
ATOM 979 C CA . LEU A 1 128 ? 2.351 14.085 -7.160 1.00 92.81 128 LEU A CA 1
ATOM 980 C C . LEU A 1 128 ? 1.659 13.319 -6.034 1.00 92.81 128 LEU A C 1
ATOM 982 O O . LEU A 1 128 ? 0.800 12.480 -6.292 1.00 92.81 128 LEU A O 1
ATOM 986 N N . LYS A 1 129 ? 1.986 13.642 -4.781 1.00 95.50 129 LYS A N 1
ATOM 987 C CA . LYS A 1 129 ? 1.191 13.203 -3.631 1.00 95.50 129 LYS A CA 1
ATOM 988 C C . LYS A 1 129 ? -0.050 14.089 -3.540 1.00 95.50 129 LYS A C 1
ATOM 990 O O . LYS A 1 129 ? 0.013 15.173 -2.967 1.00 95.50 129 LYS A O 1
ATOM 995 N N . GLU A 1 130 ? -1.153 13.644 -4.132 1.00 96.19 130 GLU A N 1
ATOM 996 C CA . GLU A 1 130 ? -2.418 14.385 -4.127 1.00 96.19 130 GLU A CA 1
ATOM 997 C C . GLU A 1 130 ? -3.036 14.438 -2.732 1.00 96.19 130 GLU A C 1
ATOM 999 O O . GLU A 1 130 ? -3.579 15.470 -2.338 1.00 96.19 130 GLU A O 1
ATOM 1004 N N . LYS A 1 131 ? -2.935 13.344 -1.964 1.00 96.38 131 LYS A N 1
ATOM 1005 C CA . LYS A 1 131 ? -3.465 13.280 -0.598 1.00 96.38 131 LYS A CA 1
ATOM 1006 C C . LYS A 1 131 ? -2.526 12.590 0.370 1.00 96.38 131 LYS A C 1
ATOM 1008 O O . LYS A 1 131 ? -1.829 11.637 0.026 1.00 96.38 131 LYS A O 1
ATOM 1013 N N . ASN A 1 132 ? -2.575 13.062 1.609 1.00 96.56 132 ASN A N 1
ATOM 1014 C CA . ASN A 1 132 ? -1.956 12.438 2.766 1.00 96.56 132 ASN A CA 1
ATOM 1015 C C . ASN A 1 132 ? -2.932 12.525 3.939 1.00 96.56 132 ASN A C 1
ATOM 1017 O O . ASN A 1 132 ? -3.139 13.608 4.485 1.00 96.56 132 ASN A O 1
ATOM 1021 N N . ILE A 1 133 ? -3.568 11.411 4.275 1.00 96.62 133 ILE A N 1
ATOM 1022 C CA . ILE A 1 133 ? -4.672 11.370 5.233 1.00 96.62 133 ILE A CA 1
ATOM 1023 C C . ILE A 1 133 ? -4.170 10.715 6.515 1.00 96.62 133 ILE A C 1
ATOM 1025 O O . ILE A 1 133 ? -3.771 9.553 6.491 1.00 96.62 133 ILE A O 1
ATOM 1029 N N . ASP A 1 134 ? -4.193 11.459 7.621 1.00 95.38 134 ASP A N 1
ATOM 1030 C CA . ASP A 1 134 ? -3.922 10.932 8.963 1.00 95.38 134 ASP A CA 1
ATOM 1031 C C . ASP A 1 134 ? -5.146 10.133 9.437 1.00 95.38 134 ASP A C 1
ATOM 1033 O O . ASP A 1 134 ? -6.175 10.705 9.801 1.00 95.38 134 ASP A O 1
ATOM 1037 N N . LEU A 1 135 ? -5.054 8.803 9.371 1.00 94.38 135 LEU A N 1
ATOM 1038 C CA . LEU A 1 135 ? -6.175 7.908 9.675 1.00 94.38 135 LEU A CA 1
ATOM 1039 C C . LEU A 1 135 ? -6.521 7.902 11.168 1.00 94.38 135 LEU A C 1
ATOM 1041 O O . LEU A 1 135 ? -7.675 7.680 11.536 1.00 94.38 135 LEU A O 1
ATOM 1045 N N . GLU A 1 136 ? -5.538 8.164 12.030 1.00 91.06 136 GLU A N 1
ATOM 1046 C CA . GLU A 1 136 ? -5.743 8.223 13.475 1.00 91.06 136 GLU A CA 1
ATOM 1047 C C . GLU A 1 136 ? -6.514 9.491 13.860 1.00 91.06 136 GLU A C 1
ATOM 1049 O O . GLU A 1 136 ? -7.459 9.428 14.652 1.00 91.06 136 GLU A O 1
ATOM 1054 N N . ALA A 1 137 ? -6.183 10.624 13.231 1.00 91.62 137 ALA A N 1
ATOM 1055 C CA . ALA A 1 137 ? -6.869 11.898 13.447 1.00 91.62 137 ALA A CA 1
ATOM 1056 C C . ALA A 1 137 ? -8.352 11.869 13.040 1.00 91.62 137 ALA A C 1
ATOM 1058 O O . ALA A 1 137 ? -9.163 12.582 13.633 1.00 91.62 137 ALA A O 1
ATOM 1059 N N . LEU A 1 138 ? -8.724 11.038 12.059 1.00 91.62 138 LEU A N 1
ATOM 1060 C CA . LEU A 1 138 ? -10.123 10.866 11.651 1.00 91.62 138 LEU A CA 1
ATOM 1061 C C . LEU A 1 138 ? -10.965 10.156 12.706 1.00 91.62 138 LEU A C 1
ATOM 1063 O O . LEU A 1 138 ? -12.190 10.297 12.709 1.00 91.62 138 LEU A O 1
ATOM 1067 N N . GLU A 1 139 ? -10.325 9.400 13.602 1.00 91.25 139 GLU A N 1
ATOM 1068 C CA . GLU A 1 139 ? -10.984 8.803 14.751 1.00 91.25 139 GLU A CA 1
ATOM 1069 C C . GLU A 1 139 ? -12.188 7.893 14.355 1.00 91.25 139 GLU A C 1
ATOM 1071 O O . GLU A 1 139 ? -13.107 7.708 15.152 1.00 91.25 139 GLU A O 1
ATOM 1076 N N . GLN A 1 140 ? -12.183 7.293 13.154 1.00 92.94 140 GLN A N 1
ATOM 1077 C CA . GLN A 1 140 ? -13.277 6.439 12.642 1.00 92.94 140 GLN A CA 1
ATOM 1078 C C . GLN A 1 140 ? -13.097 4.951 12.971 1.00 92.94 140 GLN A C 1
ATOM 1080 O O . GLN A 1 140 ? -14.056 4.242 13.266 1.00 92.94 140 GLN A O 1
ATOM 1085 N N . HIS A 1 141 ? -11.856 4.474 12.958 1.00 94.12 141 HIS A N 1
ATOM 1086 C CA . HIS A 1 141 ? -11.485 3.083 13.218 1.00 94.12 141 HIS A CA 1
ATOM 1087 C C . HIS A 1 141 ? -10.241 3.030 14.130 1.00 94.12 141 HIS A C 1
ATOM 1089 O O . HIS A 1 141 ? -9.697 4.063 14.522 1.00 94.12 141 HIS A O 1
ATOM 1095 N N . GLY A 1 142 ? -9.846 1.827 14.544 1.00 92.50 142 GLY A N 1
ATOM 1096 C CA . GLY A 1 142 ? -8.591 1.541 15.240 1.00 92.50 142 GLY A CA 1
ATOM 1097 C C . GLY A 1 142 ? -7.423 1.400 14.261 1.00 92.50 142 GLY A C 1
ATOM 1098 O O . GLY A 1 142 ? -7.414 2.024 13.205 1.00 92.50 142 GLY A O 1
ATOM 1099 N N . LYS A 1 143 ? -6.424 0.573 14.577 1.00 92.44 143 LYS A N 1
ATOM 1100 C CA . LYS A 1 143 ? -5.276 0.389 13.676 1.00 92.44 143 LYS A CA 1
ATOM 1101 C C . LYS A 1 143 ? -5.683 -0.356 12.402 1.00 92.44 143 LYS A C 1
ATOM 1103 O O . LYS A 1 143 ? -6.418 -1.336 12.495 1.00 92.44 143 LYS A O 1
ATOM 1108 N N . PHE A 1 144 ? -5.200 0.071 11.233 1.00 93.31 144 PHE A N 1
ATOM 1109 C CA . PHE A 1 144 ? -5.355 -0.734 10.013 1.00 93.31 144 PHE A CA 1
ATOM 1110 C C . PHE A 1 144 ? -4.507 -2.008 10.082 1.00 93.31 144 PHE A C 1
ATOM 1112 O O . PHE A 1 144 ? -3.475 -2.021 10.761 1.00 93.31 144 PHE A O 1
ATOM 1119 N N . TYR A 1 145 ? -4.916 -3.049 9.358 1.00 92.50 145 TYR A N 1
ATOM 1120 C CA . TYR A 1 145 ? -4.145 -4.285 9.248 1.00 92.50 145 TYR A CA 1
ATOM 1121 C C . TYR A 1 145 ? -3.265 -4.296 8.000 1.00 92.50 145 TYR A C 1
ATOM 1123 O O . TYR A 1 145 ? -3.674 -3.880 6.915 1.00 92.50 145 TYR A O 1
ATOM 1131 N N . ASP A 1 146 ? -2.047 -4.794 8.152 1.00 89.62 146 ASP A N 1
ATOM 1132 C CA . ASP A 1 146 ? -1.023 -4.890 7.112 1.00 89.62 146 ASP A CA 1
ATOM 1133 C C . ASP A 1 146 ? -0.565 -6.324 6.831 1.00 89.62 146 ASP A C 1
ATOM 1135 O O . ASP A 1 146 ? 0.205 -6.565 5.903 1.00 89.62 146 ASP A O 1
ATOM 1139 N N . ASP A 1 147 ? -1.057 -7.294 7.591 1.00 89.62 147 ASP A N 1
ATOM 1140 C CA . ASP A 1 147 ? -0.675 -8.692 7.455 1.00 89.62 147 ASP A CA 1
ATOM 1141 C C . ASP A 1 147 ? -1.297 -9.379 6.224 1.00 89.62 147 ASP A C 1
ATOM 1143 O O . ASP A 1 147 ? -2.012 -8.776 5.418 1.00 89.62 147 ASP A O 1
ATOM 1147 N N . GLY A 1 148 ? -0.984 -10.664 6.054 1.00 85.81 148 GLY A N 1
ATOM 1148 C CA . GLY A 1 148 ? -1.506 -11.478 4.957 1.00 85.81 148 GLY A CA 1
ATOM 1149 C C . GLY A 1 148 ? -2.947 -11.962 5.139 1.00 85.81 148 GLY A C 1
ATOM 1150 O O . GLY A 1 148 ? -3.574 -12.289 4.142 1.00 85.81 148 GLY A O 1
ATOM 1151 N N . GLN A 1 149 ? -3.472 -12.006 6.369 1.00 89.00 149 GLN A N 1
ATOM 1152 C CA . GLN A 1 149 ? -4.812 -12.523 6.666 1.00 89.00 149 GLN A CA 1
ATOM 1153 C C . GLN A 1 149 ? -5.881 -11.435 6.554 1.00 89.00 149 GLN A C 1
ATOM 1155 O O . GLN A 1 149 ? -6.967 -11.687 6.045 1.00 89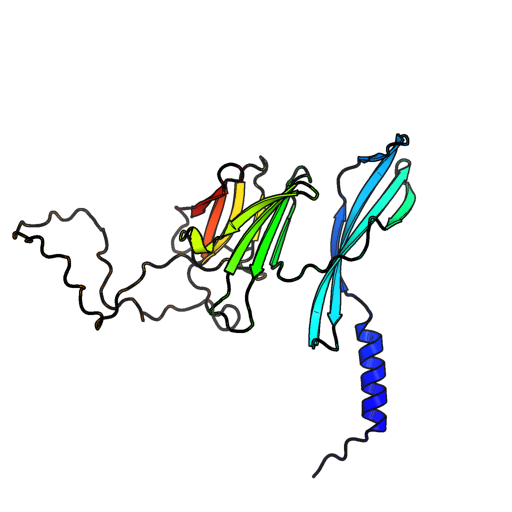.00 149 GLN A O 1
ATOM 1160 N N . PHE A 1 150 ? -5.592 -10.226 7.041 1.00 89.81 150 PHE A N 1
ATOM 1161 C CA . PHE A 1 150 ? -6.560 -9.124 7.074 1.00 89.81 150 PHE A CA 1
ATOM 1162 C C . PHE A 1 150 ? -6.137 -7.901 6.256 1.00 89.81 150 PHE A C 1
ATOM 1164 O O . PHE A 1 150 ? -6.964 -7.041 5.965 1.00 89.81 150 PHE A O 1
ATOM 1171 N N . GLY A 1 151 ? -4.862 -7.785 5.877 1.00 90.19 151 GLY A N 1
ATOM 1172 C CA . GLY A 1 151 ? -4.343 -6.586 5.227 1.00 90.19 151 GLY A CA 1
ATOM 1173 C C . GLY A 1 151 ? -4.763 -6.459 3.764 1.00 90.19 151 GLY A C 1
ATOM 1174 O O . GLY A 1 151 ? -4.040 -6.885 2.862 1.00 90.19 151 GLY A O 1
ATOM 1175 N N . VAL A 1 152 ? -5.888 -5.793 3.513 1.00 92.81 152 VAL A N 1
ATOM 1176 C CA . VAL A 1 152 ? -6.389 -5.483 2.164 1.00 92.81 152 VAL A CA 1
ATOM 1177 C C . VAL A 1 152 ? -6.254 -3.990 1.866 1.00 92.81 152 VAL A C 1
ATOM 1179 O O . VAL A 1 152 ? -6.472 -3.149 2.734 1.00 92.81 152 VAL A O 1
ATOM 1182 N N . LEU A 1 153 ? -5.916 -3.666 0.614 1.00 95.94 153 LEU A N 1
ATOM 1183 C CA . LEU A 1 153 ? -6.018 -2.321 0.047 1.00 95.94 153 LEU A CA 1
ATOM 1184 C C . LEU A 1 153 ? -6.469 -2.426 -1.416 1.00 95.94 153 LEU A C 1
ATOM 1186 O O . LEU A 1 153 ? -5.696 -2.852 -2.281 1.00 95.94 153 LEU A O 1
ATOM 1190 N N . ALA A 1 154 ? -7.710 -2.045 -1.702 1.00 95.75 154 ALA A N 1
ATOM 1191 C CA . ALA A 1 154 ? -8.328 -2.250 -3.009 1.00 95.75 154 ALA A CA 1
ATOM 1192 C C . ALA A 1 154 ? -9.028 -0.992 -3.524 1.00 95.75 154 ALA A C 1
ATOM 1194 O O . ALA A 1 154 ? -9.718 -0.297 -2.783 1.00 95.75 154 ALA A O 1
ATOM 1195 N N . TRP A 1 155 ? -8.870 -0.723 -4.816 1.00 97.75 155 TRP A N 1
ATOM 1196 C CA . TRP A 1 155 ? -9.575 0.350 -5.506 1.00 97.75 155 TRP A CA 1
ATOM 1197 C C . TRP A 1 155 ? -10.956 -0.115 -5.963 1.00 97.75 155 TRP A C 1
ATOM 1199 O O . TRP A 1 155 ? -11.116 -1.226 -6.468 1.00 97.75 155 TRP A O 1
ATOM 1209 N N . SER A 1 156 ? -11.946 0.766 -5.845 1.00 97.06 156 SER A N 1
ATOM 1210 C CA . SER A 1 156 ? -13.190 0.637 -6.608 1.00 97.06 156 SER A CA 1
ATOM 1211 C C . SER A 1 156 ? -12.918 0.767 -8.111 1.00 97.06 156 SER A C 1
ATOM 1213 O O . SER A 1 156 ? -11.992 1.464 -8.528 1.00 97.06 156 SER A O 1
ATOM 1215 N N . ASN A 1 157 ? -13.753 0.138 -8.943 1.00 95.88 157 ASN A N 1
ATOM 1216 C CA . ASN A 1 157 ? -13.577 0.173 -10.399 1.00 95.88 157 ASN A CA 1
ATOM 1217 C C . ASN A 1 157 ? -13.716 1.589 -10.994 1.00 95.88 157 ASN A C 1
ATOM 1219 O O . ASN A 1 157 ? -13.147 1.878 -12.040 1.00 95.88 157 ASN A O 1
ATOM 1223 N N . SER A 1 158 ? -14.468 2.468 -10.326 1.00 96.06 158 SER A N 1
ATOM 1224 C CA . SER A 1 158 ? -14.626 3.884 -10.681 1.00 96.06 158 SER A CA 1
ATOM 1225 C C . SER A 1 158 ? -13.518 4.787 -10.134 1.00 96.06 158 SER A C 1
ATOM 1227 O O . SER A 1 158 ? -13.585 5.995 -10.333 1.00 96.06 158 SER A O 1
ATOM 1229 N N . GLU A 1 159 ? -12.549 4.235 -9.397 1.00 97.06 159 GLU A N 1
ATOM 1230 C CA . GLU A 1 159 ? -11.435 4.959 -8.756 1.00 97.06 159 GLU A CA 1
ATOM 1231 C C . GLU A 1 159 ? -11.861 6.053 -7.761 1.00 97.06 159 GLU A C 1
ATOM 1233 O O . GLU A 1 159 ? -11.038 6.832 -7.292 1.00 97.06 159 GLU A O 1
ATOM 1238 N N . SER A 1 160 ? -13.144 6.096 -7.397 1.00 96.88 160 SER A N 1
ATOM 1239 C CA . SER A 1 160 ? -13.706 7.091 -6.479 1.00 96.88 160 SER A CA 1
ATOM 1240 C C . SER A 1 160 ? -13.571 6.697 -5.012 1.00 96.88 160 SER A C 1
ATOM 1242 O O . SER A 1 160 ? -13.657 7.550 -4.135 1.00 96.88 160 SER A O 1
ATOM 1244 N N . HIS A 1 161 ? -13.350 5.412 -4.744 1.00 97.81 161 HIS A N 1
ATOM 1245 C CA . HIS A 1 161 ? -13.236 4.859 -3.400 1.00 97.81 161 HIS A CA 1
ATOM 1246 C C . HIS A 1 161 ? -12.086 3.860 -3.273 1.00 97.81 161 HIS A C 1
ATOM 1248 O O . HIS A 1 161 ? -11.742 3.161 -4.237 1.00 97.81 161 HIS A O 1
ATOM 1254 N N . LEU A 1 162 ? -11.564 3.759 -2.052 1.00 97.75 162 LEU A N 1
ATOM 1255 C CA . LEU A 1 162 ? -10.576 2.784 -1.600 1.00 97.75 162 LEU A CA 1
ATOM 1256 C C . LEU A 1 162 ? -11.131 1.978 -0.423 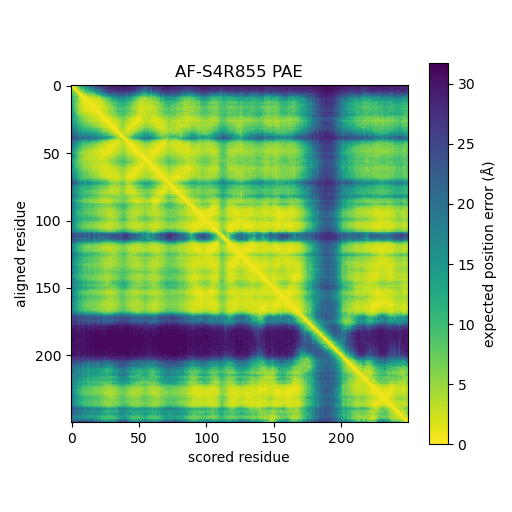1.00 97.75 162 LEU A C 1
ATOM 1258 O O . LEU A 1 162 ? -11.675 2.549 0.515 1.00 97.75 162 LEU A O 1
ATOM 1262 N N . LEU A 1 163 ? -10.950 0.663 -0.461 1.00 96.44 163 LEU A N 1
ATOM 1263 C CA . LEU A 1 163 ? -11.305 -0.272 0.601 1.00 96.44 163 LEU A CA 1
ATOM 1264 C C . LEU A 1 163 ? -10.042 -0.736 1.330 1.00 96.44 163 LEU A C 1
ATOM 1266 O O . LEU A 1 163 ? -9.071 -1.136 0.683 1.00 96.44 163 LEU A O 1
ATOM 1270 N N . TYR A 1 164 ? -10.078 -0.748 2.658 1.00 96.25 164 TYR A N 1
ATOM 1271 C CA . TYR A 1 164 ? -9.072 -1.394 3.505 1.00 96.25 164 TYR A CA 1
ATOM 1272 C C . TYR A 1 164 ? -9.709 -1.972 4.771 1.00 96.25 164 TYR A C 1
ATOM 1274 O O . TYR A 1 164 ? -10.868 -1.686 5.069 1.00 96.25 164 TYR A O 1
ATOM 1282 N N . VAL A 1 165 ? -8.969 -2.801 5.510 1.00 95.31 165 VAL A N 1
ATOM 1283 C CA . VAL A 1 165 ? -9.445 -3.393 6.772 1.00 95.31 165 VAL A CA 1
ATOM 1284 C C . VAL A 1 165 ? -8.714 -2.770 7.954 1.00 95.31 165 VAL A C 1
ATOM 1286 O O . VAL A 1 165 ? -7.495 -2.572 7.917 1.00 95.31 165 VAL A O 1
ATOM 1289 N N . ALA A 1 166 ? -9.455 -2.480 9.016 1.00 94.81 166 ALA A N 1
ATOM 1290 C CA . ALA A 1 166 ? -8.910 -1.996 10.274 1.00 94.81 166 ALA A CA 1
ATOM 1291 C C . ALA A 1 166 ? -9.598 -2.637 11.475 1.00 94.81 166 ALA A C 1
ATOM 1293 O O . ALA A 1 166 ? -10.660 -3.236 11.356 1.00 94.81 166 ALA A O 1
ATOM 1294 N N . GLU A 1 167 ? -8.998 -2.494 12.649 1.00 93.06 167 GLU A N 1
ATOM 1295 C CA . GLU A 1 167 ? -9.636 -2.849 13.911 1.00 93.06 167 GLU A CA 1
ATOM 1296 C C . GLU A 1 167 ? -10.817 -1.907 14.175 1.00 93.06 167 GLU A C 1
ATOM 1298 O O . GLU A 1 167 ? -10.722 -0.691 13.982 1.00 93.06 167 GLU A O 1
ATOM 1303 N N . LYS A 1 168 ? -11.937 -2.437 14.664 1.00 91.56 168 LYS A N 1
ATOM 1304 C CA . LYS A 1 168 ? -13.094 -1.630 15.053 1.00 91.56 168 LYS A CA 1
ATOM 1305 C C . LYS A 1 168 ? -12.706 -0.636 16.140 1.00 91.56 168 LYS A C 1
ATOM 1307 O O . LYS A 1 168 ? -12.178 -1.009 17.192 1.00 91.56 168 LYS A O 1
ATOM 1312 N N . LYS A 1 169 ? -13.037 0.645 15.945 1.00 89.94 169 LYS A N 1
ATOM 1313 C CA . LYS A 1 169 ? -12.848 1.627 17.015 1.00 89.94 169 LYS A CA 1
ATOM 1314 C C . LYS A 1 169 ? -13.764 1.296 18.185 1.00 89.94 169 LYS A C 1
ATOM 1316 O O . LYS A 1 169 ? -14.977 1.155 18.040 1.00 89.94 169 LYS A O 1
ATOM 1321 N N . ARG A 1 170 ? -13.171 1.216 19.373 1.00 82.81 170 ARG A N 1
ATOM 1322 C CA . ARG A 1 170 ? -13.907 0.994 20.615 1.00 82.81 170 ARG A CA 1
ATOM 1323 C C . ARG A 1 170 ? -14.265 2.337 21.253 1.00 82.81 170 ARG A C 1
ATOM 1325 O O . ARG A 1 170 ? -13.434 3.252 21.245 1.00 82.81 170 ARG A O 1
ATOM 1332 N N . PRO A 1 171 ? -15.465 2.474 21.844 1.00 78.06 171 PRO A N 1
ATOM 1333 C CA . PRO A 1 171 ? -15.767 3.612 22.697 1.00 78.06 171 PRO A CA 1
ATOM 1334 C C . PRO A 1 171 ? -14.690 3.735 23.779 1.00 78.06 171 PRO A C 1
ATOM 1336 O O . PRO A 1 171 ? -14.318 2.737 24.397 1.00 78.06 171 PRO A O 1
ATOM 1339 N N . LYS A 1 172 ? -14.180 4.950 24.016 1.00 69.19 172 LYS A N 1
ATOM 1340 C CA . LYS A 1 172 ? -13.249 5.213 25.124 1.00 69.19 172 LYS A CA 1
ATOM 1341 C C . LYS A 1 172 ? -13.991 4.917 26.440 1.00 69.19 172 LYS A C 1
ATOM 1343 O O . LYS A 1 172 ? -14.774 5.744 26.905 1.00 69.19 172 LYS A O 1
ATOM 1348 N N . GLY A 1 173 ? -13.792 3.718 26.989 1.00 62.16 173 GLY A N 1
ATOM 1349 C CA . GLY A 1 173 ? -14.365 3.296 28.266 1.00 62.16 173 GLY A CA 1
ATOM 1350 C C . GLY A 1 173 ? -13.790 4.117 29.420 1.00 62.16 173 GLY A C 1
ATOM 1351 O O . GLY A 1 173 ? -12.611 4.480 29.410 1.00 62.16 173 GLY A O 1
ATOM 1352 N N . THR A 1 174 ? -14.613 4.423 30.418 1.00 60.56 174 THR A N 1
ATOM 1353 C CA . THR A 1 174 ? -14.163 5.085 31.650 1.00 60.56 174 THR A CA 1
ATOM 1354 C C . THR A 1 174 ? -13.730 4.030 32.665 1.00 60.56 174 THR A C 1
ATOM 1356 O O . THR A 1 174 ? -14.293 2.934 32.718 1.00 60.56 174 THR A O 1
ATOM 1359 N N . THR A 1 175 ? -12.702 4.312 33.468 1.00 64.19 175 THR A N 1
ATOM 1360 C CA . THR A 1 175 ? -12.360 3.414 34.585 1.00 64.19 175 THR A CA 1
ATOM 1361 C C . THR A 1 175 ? -13.356 3.586 35.724 1.00 64.19 175 THR A C 1
ATOM 1363 O O . THR A 1 175 ? -13.963 4.646 35.882 1.00 64.19 175 THR A O 1
ATOM 1366 N N . PHE A 1 176 ? -13.475 2.574 36.588 1.00 63.62 176 PHE A N 1
ATOM 1367 C CA . PHE A 1 176 ? -14.260 2.709 37.819 1.00 63.62 176 PHE A CA 1
ATOM 1368 C C . PHE A 1 176 ? -13.781 3.862 38.718 1.00 63.62 176 PHE A C 1
ATOM 1370 O O . PHE A 1 176 ? -14.595 4.465 39.419 1.00 63.62 176 PHE A O 1
ATOM 1377 N N . PHE A 1 177 ? -12.488 4.187 38.650 1.00 71.00 177 PHE A N 1
ATOM 1378 C CA . PHE A 1 177 ? -11.801 5.140 39.525 1.00 71.00 177 PHE A CA 1
ATOM 1379 C C . PHE A 1 177 ? -11.651 6.552 38.937 1.00 71.00 177 PHE A C 1
ATOM 1381 O O . PHE A 1 177 ? -11.101 7.427 39.597 1.00 71.00 177 PHE A O 1
ATOM 1388 N N . GLN A 1 178 ? -12.108 6.800 37.706 1.00 66.44 178 GLN A N 1
ATOM 1389 C CA . GLN A 1 178 ? -12.086 8.145 37.131 1.00 66.44 178 GLN A CA 1
ATOM 1390 C C . GLN A 1 178 ? -13.206 8.993 37.750 1.00 66.44 178 GLN A C 1
ATOM 1392 O O . GLN A 1 178 ? -14.389 8.794 37.470 1.00 66.44 178 GLN A O 1
ATOM 1397 N N . SER A 1 179 ? -12.823 9.941 38.607 1.00 58.12 179 SER A N 1
ATOM 1398 C CA . SER A 1 179 ? -13.718 10.950 39.177 1.00 58.12 179 SER A CA 1
ATOM 1399 C C . SER A 1 179 ? -14.301 11.829 38.067 1.00 58.12 179 SER A C 1
ATOM 1401 O O . SER A 1 179 ? -13.571 12.334 37.214 1.00 58.12 179 SER A O 1
ATOM 1403 N N . ARG A 1 180 ? -15.626 12.010 38.073 1.00 56.59 180 ARG A N 1
ATOM 1404 C CA . ARG A 1 180 ? -16.351 12.903 37.154 1.00 56.59 180 ARG A CA 1
ATOM 1405 C C . ARG A 1 180 ? -15.765 14.325 37.268 1.00 56.59 180 ARG A C 1
ATOM 1407 O O . ARG A 1 180 ? -15.655 14.813 38.392 1.00 56.59 180 ARG A O 1
ATOM 1414 N N . PRO A 1 181 ? -15.388 15.002 36.165 1.00 50.69 181 PRO A N 1
ATOM 1415 C CA . PRO A 1 181 ? -14.959 16.395 36.245 1.00 50.69 181 PRO A CA 1
ATOM 1416 C C . PRO A 1 181 ? -16.115 17.290 36.750 1.00 50.69 181 PRO A C 1
ATOM 1418 O O . PRO A 1 181 ? -17.275 16.981 36.461 1.00 50.69 181 PRO A O 1
ATOM 1421 N N . PRO A 1 182 ? -15.846 18.397 37.475 1.00 42.59 182 PRO A N 1
ATOM 1422 C CA . PRO A 1 182 ? -16.874 19.190 38.170 1.00 42.59 182 PRO A CA 1
ATOM 1423 C C . PRO A 1 182 ? -17.848 19.995 37.284 1.00 42.59 182 PRO A C 1
ATOM 1425 O O . PRO A 1 182 ? -18.568 20.845 37.796 1.00 42.59 182 PRO A O 1
ATOM 1428 N N . SER A 1 183 ? -17.893 19.783 35.969 1.00 41.84 183 SER A N 1
ATOM 1429 C CA . SER A 1 183 ? -18.613 20.650 35.020 1.00 41.84 183 SER A CA 1
ATOM 1430 C C . SER A 1 183 ? -19.851 20.003 34.388 1.00 41.84 183 SER A C 1
ATOM 1432 O O . SER A 1 183 ? -20.176 20.256 33.233 1.00 41.84 183 SER A O 1
ATOM 1434 N N . ALA A 1 184 ? -20.579 19.185 35.149 1.00 42.47 184 ALA A N 1
ATOM 1435 C CA . ALA A 1 184 ? -21.895 18.695 34.741 1.00 42.47 184 ALA A CA 1
ATOM 1436 C C . ALA A 1 184 ? -22.881 18.716 35.915 1.00 42.47 184 ALA A C 1
ATOM 1438 O O . ALA A 1 184 ? -23.427 17.676 36.283 1.00 42.47 184 ALA A O 1
ATOM 1439 N N . ASN A 1 185 ? -23.083 19.902 36.497 1.00 42.22 185 ASN A N 1
ATOM 1440 C CA . ASN A 1 185 ? -24.303 20.227 37.231 1.00 42.22 185 ASN A CA 1
ATOM 1441 C C . ASN A 1 185 ? -25.305 20.817 36.237 1.00 42.22 185 ASN A C 1
ATOM 1443 O O . ASN A 1 185 ? -25.368 22.024 36.027 1.00 42.22 185 ASN A O 1
ATOM 1447 N N . THR A 1 186 ? -26.100 19.953 35.622 1.00 40.44 186 THR A N 1
ATOM 1448 C CA . THR A 1 186 ? -27.445 20.330 35.193 1.00 40.44 186 THR A CA 1
ATOM 1449 C C . THR A 1 186 ? -28.377 19.324 35.838 1.00 40.44 186 THR A C 1
ATOM 1451 O O . THR A 1 186 ? -28.173 18.116 35.729 1.00 40.44 186 THR A O 1
ATOM 1454 N N . ALA A 1 187 ? -29.300 19.861 36.632 1.00 45.91 187 ALA A N 1
ATOM 1455 C CA . ALA A 1 187 ? -30.219 19.130 37.480 1.00 45.91 187 ALA A CA 1
ATOM 1456 C C . ALA A 1 187 ? -30.955 18.057 36.673 1.00 45.91 187 ALA A C 1
ATOM 1458 O O . ALA A 1 187 ? -31.689 18.370 35.737 1.00 45.91 187 ALA A O 1
ATOM 1459 N N . GLN A 1 188 ? -30.749 16.797 37.046 1.00 39.44 188 GLN A N 1
ATOM 1460 C CA . GLN A 1 188 ? -31.555 15.699 36.547 1.00 39.44 188 GLN A CA 1
ATOM 1461 C C . GLN A 1 188 ? -32.775 15.618 37.461 1.00 39.44 188 GLN A C 1
ATOM 1463 O O . GLN A 1 188 ? -32.683 15.216 38.617 1.00 39.44 188 GLN A O 1
ATOM 1468 N N . THR A 1 189 ? -33.884 16.148 36.958 1.00 35.72 189 THR A N 1
ATOM 1469 C CA . THR A 1 189 ? -35.223 15.914 37.484 1.00 35.72 189 THR A CA 1
ATOM 1470 C C . THR A 1 189 ? -35.607 14.472 37.168 1.00 35.72 189 THR A C 1
ATOM 1472 O O . THR A 1 189 ? -35.411 14.003 36.047 1.00 35.72 189 THR A O 1
ATOM 1475 N N . ASP A 1 190 ? -36.124 13.772 38.176 1.00 40.19 190 ASP A N 1
ATOM 1476 C CA . ASP A 1 190 ? -36.679 12.428 38.053 1.00 40.19 190 ASP A CA 1
ATOM 1477 C C . ASP A 1 190 ? -37.911 12.460 37.136 1.00 40.19 190 ASP A C 1
ATOM 1479 O O . ASP A 1 190 ? -38.999 12.873 37.542 1.00 40.19 190 ASP A O 1
ATOM 1483 N N . ALA A 1 191 ? -37.742 12.025 35.888 1.00 34.44 191 ALA A N 1
ATOM 1484 C CA . ALA A 1 191 ? -38.836 11.671 34.990 1.00 34.44 191 ALA A CA 1
ATOM 1485 C C . ALA A 1 191 ? -38.620 10.229 34.485 1.00 34.44 191 ALA A C 1
ATOM 1487 O O . ALA A 1 191 ? -37.478 9.868 34.190 1.00 34.44 191 ALA A O 1
ATOM 1488 N N . PRO A 1 192 ? -39.666 9.384 34.394 1.00 38.62 192 PRO A N 1
ATOM 1489 C CA . PRO A 1 192 ? -39.512 7.973 34.051 1.00 38.62 192 PRO A CA 1
ATOM 1490 C C . PRO A 1 192 ? -39.134 7.823 32.574 1.00 38.62 192 PRO A C 1
ATOM 1492 O O . PRO A 1 192 ? -39.833 8.326 31.695 1.00 38.62 192 PRO A O 1
ATOM 1495 N N . THR A 1 193 ? -38.030 7.130 32.307 1.00 36.25 193 THR A N 1
ATOM 1496 C CA . THR A 1 193 ? -37.528 6.867 30.955 1.00 36.25 193 THR A CA 1
ATOM 1497 C C . THR A 1 193 ? -38.333 5.760 30.267 1.00 36.25 193 THR A C 1
ATOM 1499 O O . THR A 1 193 ? -38.458 4.651 30.783 1.00 36.25 193 THR A O 1
ATOM 1502 N N . ASP A 1 194 ? -38.837 6.080 29.080 1.00 35.72 194 ASP A N 1
ATOM 1503 C CA . ASP A 1 194 ? -39.465 5.193 28.095 1.00 35.72 194 ASP A CA 1
ATOM 1504 C C . ASP A 1 194 ? -38.461 4.120 27.587 1.00 35.72 194 ASP A C 1
ATOM 1506 O O . ASP A 1 194 ? -37.314 4.468 27.272 1.00 35.72 194 ASP A O 1
ATOM 1510 N N . PRO A 1 195 ? -38.809 2.817 27.510 1.00 38.41 195 PRO A N 1
ATOM 1511 C CA . PRO A 1 195 ? -37.874 1.761 27.122 1.00 38.41 195 PRO A CA 1
ATOM 1512 C C . PRO A 1 195 ? -37.787 1.647 25.591 1.00 38.41 195 PRO A C 1
ATOM 1514 O O . PRO A 1 195 ? -38.396 0.767 24.990 1.00 38.41 195 PRO A O 1
ATOM 1517 N N . GLY A 1 196 ? -37.032 2.539 24.943 1.00 36.53 196 GLY A N 1
ATOM 1518 C CA . GLY A 1 196 ? -36.944 2.555 23.473 1.00 36.53 196 GLY A CA 1
ATOM 1519 C C . GLY A 1 196 ? -35.605 2.945 22.849 1.00 36.53 196 GLY A C 1
ATOM 1520 O O . GLY A 1 196 ? -35.428 2.758 21.649 1.00 36.53 196 GLY A O 1
ATOM 1521 N N . THR A 1 197 ? -34.633 3.447 23.611 1.00 33.41 197 THR A N 1
ATOM 1522 C CA . THR A 1 197 ? -33.365 3.933 23.046 1.00 33.41 197 THR A CA 1
ATOM 1523 C C . THR A 1 197 ? -32.171 3.266 23.718 1.00 33.41 197 THR A C 1
ATOM 1525 O O . THR A 1 197 ? -31.707 3.654 24.787 1.00 33.41 197 THR A O 1
ATOM 1528 N N . THR A 1 198 ? -31.639 2.229 23.070 1.00 37.22 198 THR A N 1
ATOM 1529 C CA . THR A 1 198 ? -30.350 1.605 23.401 1.00 37.22 198 THR A CA 1
ATOM 1530 C C . THR A 1 198 ? -29.188 2.508 22.996 1.00 37.22 198 THR A C 1
ATOM 1532 O O . THR A 1 198 ? -28.359 2.138 22.170 1.00 37.22 198 THR A O 1
ATOM 1535 N N . ASP A 1 199 ? -29.100 3.688 23.598 1.00 40.31 199 ASP A N 1
ATOM 1536 C CA . ASP A 1 199 ? -27.828 4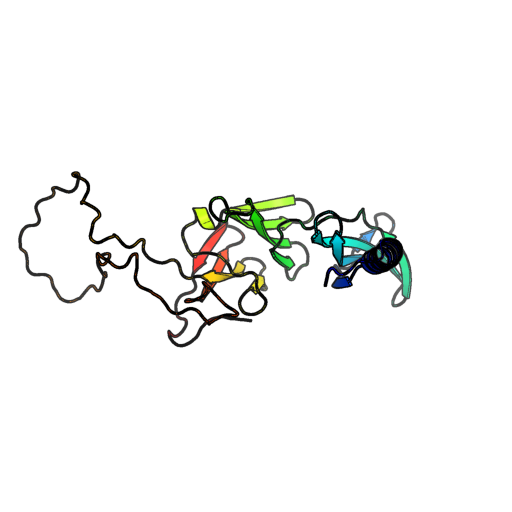.385 23.706 1.00 40.31 199 ASP A CA 1
ATOM 1537 C C . ASP A 1 199 ? -27.155 3.807 24.952 1.00 40.31 199 ASP A C 1
ATOM 1539 O O . ASP A 1 199 ? -27.459 4.186 26.085 1.00 40.31 199 ASP A O 1
ATOM 1543 N N . ARG A 1 200 ? -26.318 2.775 24.762 1.00 45.78 200 ARG A N 1
ATOM 1544 C CA . ARG A 1 200 ? -25.499 2.209 25.843 1.00 45.78 200 ARG A CA 1
ATOM 1545 C C . ARG A 1 200 ? -24.608 3.333 26.368 1.00 45.78 200 ARG A C 1
ATOM 1547 O O . ARG A 1 200 ? -23.520 3.571 25.844 1.00 45.78 200 ARG A O 1
ATOM 1554 N N . GLN A 1 201 ? -25.090 4.025 27.400 1.00 46.50 201 GLN A N 1
ATOM 1555 C CA . GLN A 1 201 ? -24.315 4.909 28.260 1.00 46.50 201 GLN A CA 1
ATOM 1556 C C . GLN A 1 201 ? -22.955 4.262 28.479 1.00 46.50 201 GLN A C 1
ATOM 1558 O O . GLN A 1 201 ? -22.909 3.127 28.945 1.00 46.50 201 GLN A O 1
ATOM 1563 N N . LYS A 1 202 ? -21.883 4.971 28.096 1.00 50.44 202 LYS A N 1
ATOM 1564 C CA . LYS A 1 202 ? -20.476 4.567 28.254 1.00 50.44 202 LYS A CA 1
ATOM 1565 C C . LYS A 1 202 ? -20.312 3.806 29.570 1.00 50.44 202 LYS A C 1
ATOM 1567 O O . LYS A 1 202 ? -20.253 4.430 30.631 1.00 50.44 202 LYS A O 1
ATOM 1572 N N . ALA A 1 203 ? -20.319 2.476 29.495 1.00 58.28 203 ALA A N 1
ATOM 1573 C CA . ALA A 1 203 ? -20.446 1.653 30.680 1.00 58.28 203 ALA A CA 1
ATOM 1574 C C . ALA A 1 203 ? -19.162 1.811 31.494 1.00 58.28 203 ALA A C 1
ATOM 1576 O O . ALA A 1 203 ? -18.039 1.616 31.018 1.00 58.28 203 ALA A O 1
ATOM 1577 N N . LYS A 1 204 ? -19.335 2.309 32.717 1.00 60.53 204 LYS A N 1
ATOM 1578 C CA . LYS A 1 204 ? -18.245 2.551 33.653 1.00 60.53 204 LYS A CA 1
ATOM 1579 C C . LYS A 1 204 ? -17.586 1.209 33.965 1.00 60.53 204 LYS A C 1
ATOM 1581 O O . LYS A 1 204 ? -18.260 0.315 34.460 1.00 60.53 204 LYS A O 1
ATOM 1586 N N . GLY A 1 205 ? -16.286 1.088 33.699 1.00 63.41 205 GLY A N 1
ATOM 1587 C CA . GLY A 1 205 ? -15.529 -0.146 33.929 1.00 63.41 205 GLY A CA 1
ATOM 1588 C C . GLY A 1 205 ? -15.014 -0.851 32.677 1.00 63.41 205 GLY A C 1
ATOM 1589 O O . GLY A 1 205 ? -14.081 -1.643 32.787 1.00 63.41 205 GLY A O 1
ATOM 1590 N N . ASP A 1 206 ? -15.518 -0.510 31.490 1.00 71.88 206 ASP A N 1
ATOM 1591 C CA . ASP A 1 206 ? -15.212 -1.248 30.255 1.00 71.88 206 ASP A CA 1
ATOM 1592 C C . ASP A 1 206 ? -13.764 -1.104 29.765 1.00 71.88 206 ASP A C 1
ATOM 1594 O O . ASP A 1 206 ? -13.324 -1.845 28.885 1.00 71.88 206 ASP A O 1
ATOM 1598 N N . LYS A 1 207 ? -12.989 -0.166 30.331 1.00 68.31 207 LYS A N 1
ATOM 1599 C CA . LYS A 1 207 ? -11.617 0.128 29.884 1.00 68.31 207 LYS A CA 1
ATOM 1600 C C . LYS A 1 207 ? -10.686 -1.094 29.934 1.00 68.31 207 LYS A C 1
ATOM 1602 O O . LYS A 1 207 ? -9.754 -1.160 29.139 1.00 68.31 207 LYS A O 1
ATOM 1607 N N . PHE A 1 208 ? -10.919 -2.029 30.856 1.00 70.12 208 PHE A N 1
ATOM 1608 C CA . PHE A 1 208 ? -10.055 -3.196 31.078 1.00 70.12 208 PHE A CA 1
ATOM 1609 C C . PHE A 1 208 ? -10.739 -4.531 30.769 1.00 70.12 208 PHE A C 1
ATOM 1611 O O . PHE A 1 208 ? -10.255 -5.574 31.201 1.00 70.12 208 PHE A O 1
ATOM 1618 N N . LEU A 1 209 ? -11.861 -4.518 30.043 1.00 76.75 209 LEU A N 1
ATOM 1619 C CA . LEU A 1 209 ? -12.480 -5.760 29.593 1.00 76.75 209 LEU A CA 1
ATOM 1620 C C . LEU A 1 209 ? -11.524 -6.482 28.640 1.00 76.75 209 LEU A C 1
ATOM 1622 O O . LEU A 1 209 ? -11.205 -5.974 27.560 1.00 76.75 209 LEU A O 1
ATOM 1626 N N . PHE A 1 210 ? -11.070 -7.662 29.062 1.00 76.12 210 PHE A N 1
ATOM 1627 C CA . PHE A 1 210 ? -10.320 -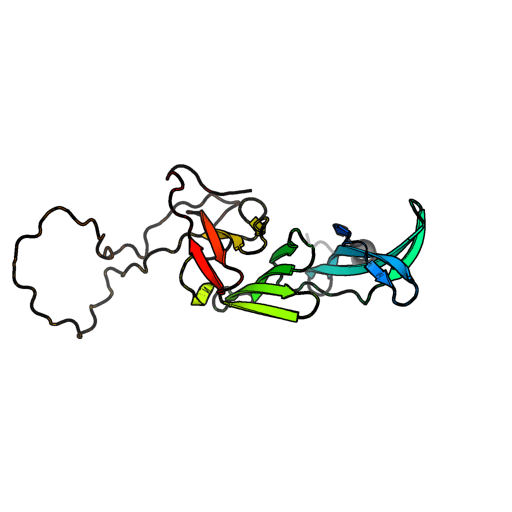8.568 28.206 1.00 76.12 210 PHE A CA 1
ATOM 1628 C C . PHE A 1 210 ? -11.195 -8.959 27.014 1.00 76.12 210 PHE A C 1
ATOM 1630 O O . PHE A 1 210 ? -12.372 -9.289 27.177 1.00 76.12 210 PHE A O 1
ATOM 1637 N N . ARG A 1 211 ? -10.619 -8.891 25.815 1.00 75.94 211 ARG A N 1
ATOM 1638 C CA . ARG A 1 211 ? -11.225 -9.429 24.601 1.00 75.94 211 ARG A CA 1
ATOM 1639 C C . ARG A 1 211 ? -10.263 -10.427 24.010 1.00 75.94 211 ARG A C 1
ATOM 1641 O O . ARG A 1 211 ? -9.079 -10.120 23.894 1.00 75.94 211 ARG A O 1
ATOM 1648 N N . GLU A 1 212 ? -10.806 -11.578 23.658 1.00 82.44 212 GLU A N 1
ATOM 1649 C CA . GLU A 1 212 ? -10.065 -12.593 22.934 1.00 82.44 212 GLU A CA 1
ATOM 1650 C C . GLU A 1 212 ? -9.617 -12.023 21.589 1.00 82.44 212 GLU A C 1
ATOM 1652 O O . GLU A 1 212 ? -10.365 -11.315 20.906 1.00 82.44 212 GLU A O 1
ATOM 1657 N N . ASP A 1 213 ? -8.359 -12.287 21.264 1.00 88.31 213 ASP A N 1
ATOM 1658 C CA . ASP A 1 213 ? -7.822 -12.076 19.936 1.00 88.31 213 ASP A CA 1
ATOM 1659 C C . ASP A 1 213 ? -7.908 -13.377 19.128 1.00 88.31 213 ASP A C 1
ATOM 1661 O O . ASP A 1 213 ? -8.350 -14.419 19.613 1.00 88.31 213 ASP A O 1
ATOM 1665 N N . TRP A 1 214 ? -7.481 -13.322 17.871 1.00 86.50 214 TRP A N 1
ATOM 1666 C CA . TRP A 1 214 ? -7.462 -14.485 16.979 1.00 86.50 214 TRP A CA 1
ATOM 1667 C C . TRP A 1 214 ? -6.325 -15.485 17.296 1.00 86.50 214 TRP A C 1
ATOM 1669 O O . TRP A 1 214 ? -6.002 -16.335 16.464 1.00 86.50 214 TRP A O 1
ATOM 1679 N N . GLY A 1 215 ? -5.712 -15.403 18.483 1.00 86.06 215 GLY A N 1
ATOM 1680 C CA . GLY A 1 215 ? -4.669 -16.306 18.960 1.00 86.06 215 GLY A CA 1
ATOM 1681 C C . GLY A 1 215 ? -3.241 -15.848 18.653 1.00 86.06 215 GLY A C 1
ATOM 1682 O O . GLY A 1 215 ? -2.985 -14.736 18.192 1.00 86.06 215 GLY A O 1
ATOM 1683 N N . GLU A 1 216 ? -2.280 -16.742 18.899 1.00 84.00 216 GLU A N 1
ATOM 1684 C CA . GLU A 1 216 ? -0.837 -16.442 18.912 1.00 84.00 216 GLU A CA 1
ATOM 1685 C C . GLU A 1 216 ? -0.282 -15.838 17.611 1.00 84.00 216 GLU A C 1
ATOM 1687 O O . GLU A 1 216 ? 0.642 -15.028 17.647 1.00 84.00 216 GLU A O 1
ATOM 1692 N N . ALA A 1 217 ? -0.851 -16.196 16.458 1.00 84.12 217 ALA A N 1
ATOM 1693 C CA . ALA A 1 217 ? -0.413 -15.687 15.158 1.00 84.12 217 ALA A CA 1
ATOM 1694 C C . ALA A 1 217 ? -1.027 -14.317 14.813 1.00 84.12 217 ALA A C 1
ATOM 1696 O O . ALA A 1 217 ? -0.570 -13.640 13.890 1.00 84.12 217 ALA A O 1
ATOM 1697 N N . LEU A 1 218 ? -2.076 -13.904 15.529 1.00 84.12 218 LEU A N 1
ATOM 1698 C CA . LEU A 1 218 ? -2.924 -12.755 15.208 1.00 84.12 218 LEU A CA 1
ATOM 1699 C C . LEU A 1 218 ? -3.233 -11.926 16.468 1.00 84.12 218 LEU A C 1
ATOM 1701 O O . LEU A 1 218 ? -4.340 -11.417 16.646 1.00 84.12 218 LEU A O 1
ATOM 1705 N N . VAL A 1 219 ? -2.216 -11.763 17.319 1.00 82.69 219 VAL A N 1
ATOM 1706 C CA . VAL A 1 219 ? -2.293 -11.014 18.580 1.00 82.69 219 VAL A CA 1
ATOM 1707 C C . VAL A 1 219 ? -2.746 -9.574 18.336 1.00 82.69 219 VAL A C 1
ATOM 1709 O O . VAL A 1 219 ? -2.317 -8.926 17.376 1.00 82.69 219 VAL A O 1
ATOM 1712 N N . ASN A 1 220 ? -3.571 -9.047 19.244 1.00 82.44 220 ASN A N 1
ATOM 1713 C CA . ASN A 1 220 ? -4.156 -7.696 19.187 1.00 82.44 220 ASN A CA 1
ATOM 1714 C C . ASN A 1 220 ? -5.111 -7.440 18.010 1.00 82.44 220 ASN A C 1
ATOM 1716 O O . ASN A 1 220 ? -5.412 -6.280 17.719 1.00 82.44 220 ASN A O 1
ATOM 1720 N N . LYS A 1 221 ? -5.596 -8.487 17.343 1.00 88.00 221 LYS A N 1
ATOM 1721 C CA . LYS A 1 221 ? -6.677 -8.387 16.360 1.00 88.00 221 LYS A CA 1
ATOM 1722 C C . LYS A 1 221 ? -7.906 -9.014 16.972 1.00 88.00 221 LYS A C 1
ATOM 1724 O O . LYS A 1 221 ? -7.807 -10.120 17.491 1.00 88.00 221 LYS A O 1
ATOM 1729 N N . SER A 1 222 ? -9.043 -8.338 16.918 1.00 87.69 222 SER A N 1
ATOM 1730 C CA . SER A 1 222 ? -10.284 -8.898 17.461 1.00 87.69 222 SER A CA 1
ATOM 1731 C C . SER A 1 222 ? -11.467 -8.681 16.538 1.00 87.69 222 SER A C 1
ATOM 1733 O O . SER A 1 222 ? -11.996 -9.649 16.000 1.00 87.69 222 SER A O 1
ATOM 1735 N N . ASP A 1 223 ? -11.829 -7.423 16.296 1.00 89.38 223 ASP A N 1
ATOM 1736 C CA . ASP A 1 223 ? -13.038 -7.046 15.578 1.00 89.38 223 ASP A CA 1
ATOM 1737 C C . ASP A 1 223 ? -12.640 -6.344 14.265 1.00 89.38 223 ASP A C 1
ATOM 1739 O O . ASP A 1 223 ? -12.626 -5.109 14.215 1.00 89.38 223 ASP A O 1
ATOM 1743 N N . PRO A 1 224 ? -12.275 -7.078 13.198 1.00 92.50 224 PRO A N 1
ATOM 1744 C CA . PRO A 1 224 ? -11.933 -6.469 11.919 1.00 92.50 224 PRO A CA 1
ATOM 1745 C C . PRO A 1 224 ? -13.162 -5.809 11.274 1.00 92.50 224 PRO A C 1
ATOM 1747 O O . PRO A 1 224 ? -14.259 -6.370 11.261 1.00 92.50 224 PRO A O 1
ATOM 1750 N N . VAL A 1 225 ? -12.984 -4.612 10.715 1.00 93.62 225 VAL A N 1
ATOM 1751 C CA . VAL A 1 225 ? -14.014 -3.844 10.003 1.00 93.62 225 VAL A CA 1
ATOM 1752 C C . VAL A 1 225 ? -13.509 -3.372 8.647 1.00 93.62 225 VAL A C 1
ATOM 1754 O O . VAL A 1 225 ? -12.331 -3.063 8.475 1.00 93.62 225 VAL A O 1
ATOM 1757 N N . LEU A 1 226 ? -14.424 -3.296 7.683 1.00 94.88 226 LEU A N 1
ATOM 1758 C CA . LEU A 1 226 ? -14.155 -2.727 6.369 1.00 94.88 226 LEU A CA 1
ATOM 1759 C C . LEU A 1 226 ? -14.272 -1.204 6.436 1.00 94.88 226 LEU A C 1
ATOM 1761 O O . LEU A 1 226 ? -15.290 -0.668 6.871 1.00 94.88 226 LEU A O 1
ATOM 1765 N N . CYS A 1 227 ? -13.238 -0.511 5.985 1.00 96.25 227 CYS A N 1
ATOM 1766 C CA . CYS A 1 227 ? -13.190 0.938 5.896 1.00 96.25 227 CYS A CA 1
ATOM 1767 C C . CYS A 1 227 ? -13.169 1.356 4.428 1.00 96.25 227 CYS A C 1
ATOM 1769 O O . CYS A 1 227 ? -12.378 0.842 3.635 1.00 96.25 227 CYS A O 1
ATOM 1771 N N . ILE A 1 228 ? -14.038 2.299 4.079 1.00 97.06 228 ILE A N 1
ATOM 1772 C CA . ILE A 1 228 ? -14.149 2.878 2.747 1.00 97.06 228 ILE A CA 1
ATOM 1773 C C . ILE A 1 228 ? -13.712 4.336 2.832 1.00 97.06 228 ILE A C 1
ATOM 1775 O O . ILE A 1 228 ? -14.331 5.145 3.524 1.00 97.06 228 ILE A O 1
ATOM 1779 N N . LEU A 1 229 ? -12.648 4.666 2.111 1.00 97.88 229 LEU A N 1
ATOM 1780 C CA . LEU A 1 229 ? -12.189 6.028 1.896 1.00 97.88 229 LEU A CA 1
ATOM 1781 C C . LEU A 1 229 ? -12.775 6.563 0.587 1.00 97.88 229 LEU A C 1
ATOM 1783 O O . LEU A 1 229 ? -12.568 5.957 -0.463 1.00 97.88 229 LEU A O 1
ATOM 1787 N N . ASP A 1 230 ? -13.422 7.723 0.636 1.00 97.44 230 ASP A N 1
ATOM 1788 C CA . ASP A 1 230 ? -13.779 8.498 -0.553 1.00 97.44 230 ASP A CA 1
ATOM 1789 C C . ASP A 1 230 ? -12.560 9.312 -1.028 1.00 97.44 230 ASP A C 1
ATOM 1791 O O . ASP A 1 230 ? -11.982 10.131 -0.302 1.00 97.44 230 ASP A O 1
ATOM 1795 N N . VAL A 1 231 ? -12.149 9.069 -2.271 1.00 96.31 231 VAL A N 1
ATOM 1796 C CA . VAL A 1 231 ? -10.912 9.597 -2.859 1.00 96.31 231 VAL A CA 1
ATOM 1797 C C . VAL A 1 231 ? -10.994 11.103 -3.084 1.00 96.31 231 VAL A C 1
ATOM 1799 O O . VAL A 1 231 ? -9.970 11.773 -2.982 1.00 96.31 231 VAL A O 1
ATOM 1802 N N . VAL A 1 232 ? -12.178 11.676 -3.314 1.00 94.38 232 VAL A N 1
ATOM 1803 C CA . VAL A 1 232 ? -12.361 13.104 -3.644 1.00 94.38 232 VAL A CA 1
ATOM 1804 C C . VAL A 1 232 ? -12.448 13.967 -2.389 1.00 94.38 232 VAL A C 1
ATOM 1806 O O . VAL A 1 232 ? -11.755 14.978 -2.281 1.00 94.38 232 VAL A O 1
ATOM 1809 N N . SER A 1 233 ? -13.210 13.538 -1.394 1.00 94.56 233 SER A N 1
ATOM 1810 C CA . SER A 1 233 ? -13.395 14.232 -0.117 1.00 94.56 233 SER A CA 1
ATOM 1811 C C . SER A 1 233 ? -12.294 13.915 0.896 1.00 94.56 233 SER A C 1
ATOM 1813 O O . SER A 1 233 ? -11.964 14.756 1.725 1.00 94.56 233 SER A O 1
ATOM 1815 N N . GLY A 1 234 ? -11.666 12.737 0.812 1.00 94.00 234 GLY A N 1
ATOM 1816 C CA . GLY A 1 234 ? -10.724 12.261 1.830 1.00 94.00 234 GLY A CA 1
ATOM 1817 C C . GLY A 1 234 ? -11.408 11.778 3.114 1.00 94.00 234 GLY A C 1
ATOM 1818 O O . GLY A 1 234 ? -10.741 11.628 4.135 1.00 94.00 234 GLY A O 1
ATOM 1819 N N . THR A 1 235 ? -12.727 11.572 3.082 1.00 95.62 235 THR A N 1
ATOM 1820 C CA . THR A 1 235 ? -13.501 11.103 4.237 1.00 95.62 235 THR A CA 1
ATOM 1821 C C . THR A 1 235 ? -13.503 9.582 4.311 1.00 95.62 235 THR A C 1
ATOM 1823 O O . THR A 1 235 ? -13.565 8.895 3.292 1.00 95.62 235 THR A O 1
ATOM 1826 N N . VAL A 1 236 ? -13.428 9.051 5.530 1.00 96.94 236 VAL A N 1
ATOM 1827 C CA . VAL A 1 236 ? -13.466 7.611 5.795 1.00 96.94 236 VAL A CA 1
ATOM 1828 C C . VAL A 1 236 ? -14.800 7.258 6.432 1.00 96.94 236 VAL A C 1
ATOM 1830 O O . VAL A 1 236 ? -15.241 7.921 7.368 1.00 96.94 236 VAL A O 1
ATOM 1833 N N . SER A 1 237 ? -15.405 6.181 5.949 1.00 95.88 237 SER A N 1
ATOM 1834 C CA . SER A 1 237 ? -16.588 5.553 6.530 1.00 95.88 237 SER A CA 1
ATOM 1835 C C . SER A 1 237 ? -16.289 4.094 6.864 1.00 95.88 237 SER A C 1
ATOM 1837 O O . SER A 1 237 ? -15.497 3.437 6.186 1.00 95.88 237 SER A O 1
ATOM 1839 N N . VAL A 1 238 ? -16.892 3.583 7.934 1.00 95.06 238 VAL A N 1
ATOM 1840 C CA . VAL A 1 238 ? -16.837 2.158 8.277 1.00 95.06 238 VAL A CA 1
ATOM 1841 C C . VAL A 1 238 ? -18.087 1.503 7.705 1.00 95.06 238 VAL A C 1
ATOM 1843 O O . VAL A 1 238 ? -19.185 2.022 7.885 1.00 95.06 238 VAL A O 1
ATOM 1846 N N . LEU A 1 239 ? -17.923 0.399 6.978 1.00 91.38 239 LEU A N 1
ATOM 1847 C CA . LEU A 1 239 ? -19.046 -0.300 6.368 1.00 91.38 239 LEU A CA 1
ATOM 1848 C C . LEU A 1 239 ? -19.864 -1.017 7.446 1.00 91.38 239 LEU A C 1
ATOM 1850 O O . LEU A 1 239 ? -19.372 -1.929 8.115 1.00 91.38 239 LEU A O 1
ATOM 1854 N N . ASP A 1 240 ? -21.129 -0.630 7.553 1.00 84.62 240 ASP A N 1
ATOM 1855 C CA . ASP A 1 240 ? -22.109 -1.285 8.409 1.00 84.62 240 ASP A CA 1
ATOM 1856 C C . ASP A 1 240 ? -22.827 -2.427 7.673 1.00 84.62 240 ASP A C 1
ATOM 1858 O O . ASP A 1 240 ? -22.906 -2.463 6.445 1.00 84.62 240 ASP A O 1
ATOM 1862 N N . GLY A 1 241 ? -23.381 -3.373 8.436 1.00 79.50 241 GLY A N 1
ATOM 1863 C CA . GLY A 1 241 ? -24.223 -4.450 7.899 1.00 79.50 241 GLY A CA 1
ATOM 1864 C C . GLY A 1 241 ? -23.528 -5.796 7.688 1.00 79.50 241 GLY A C 1
ATOM 1865 O O . GLY A 1 241 ? -24.174 -6.739 7.232 1.00 79.50 241 GLY A O 1
ATOM 1866 N N . LEU A 1 242 ? -22.252 -5.933 8.062 1.00 83.69 242 LEU A N 1
ATOM 1867 C CA . LEU A 1 242 ? -21.625 -7.252 8.162 1.00 83.69 242 LEU A CA 1
ATOM 1868 C C . LEU A 1 242 ? -22.276 -8.059 9.301 1.00 83.69 242 LEU A C 1
ATOM 1870 O O . LEU A 1 242 ? -22.416 -7.535 10.413 1.00 83.69 242 LEU A O 1
ATOM 1874 N N . PRO A 1 243 ? -22.678 -9.323 9.063 1.00 84.88 243 PRO A N 1
ATOM 1875 C CA . PRO A 1 243 ? -23.216 -10.170 10.118 1.00 84.88 243 PRO A CA 1
ATOM 1876 C C . PRO A 1 243 ? -22.214 -10.332 11.272 1.00 84.88 243 PRO A C 1
ATOM 1878 O O . PRO A 1 243 ? -21.022 -10.485 11.022 1.00 84.88 243 PRO A O 1
ATOM 1881 N N . PRO A 1 244 ? -22.669 -10.377 12.537 1.00 80.12 244 PRO A N 1
ATOM 1882 C CA . PRO A 1 244 ? -21.780 -10.362 13.705 1.00 80.12 244 PRO A CA 1
ATOM 1883 C C . PRO A 1 244 ? -20.896 -11.609 13.846 1.00 80.12 244 PRO A C 1
ATOM 1885 O O . PRO A 1 244 ? -19.950 -11.600 14.621 1.00 80.12 244 PRO A O 1
ATOM 1888 N N . HIS A 1 245 ? -21.214 -12.683 13.123 1.00 83.75 245 HIS A N 1
ATOM 1889 C CA . HIS A 1 245 ? -20.445 -13.929 13.090 1.00 83.75 245 HIS A CA 1
ATOM 1890 C C . HIS A 1 245 ? -19.481 -13.997 11.892 1.00 83.75 245 HIS A C 1
ATOM 1892 O O . HIS A 1 245 ? -18.882 -15.043 11.652 1.00 83.75 245 HIS A O 1
ATOM 1898 N N . ILE A 1 246 ? -19.372 -12.917 11.111 1.00 84.94 246 ILE A N 1
ATOM 1899 C CA . ILE A 1 246 ? -18.497 -12.820 9.945 1.00 84.94 246 ILE A CA 1
ATOM 1900 C C . ILE A 1 246 ? -17.451 -11.749 10.212 1.00 84.94 246 ILE A C 1
ATOM 1902 O O . ILE A 1 246 ? -17.765 -10.626 10.605 1.00 84.94 246 ILE A O 1
ATOM 1906 N N . SER A 1 247 ? -16.201 -12.096 9.934 1.00 85.19 247 SER A N 1
ATOM 1907 C CA . SER A 1 247 ? -15.067 -11.192 10.056 1.00 85.19 247 SER A CA 1
ATOM 1908 C C . SER A 1 247 ? -14.421 -10.994 8.687 1.00 85.19 247 SER A C 1
ATOM 1910 O O . SER A 1 247 ? -14.090 -11.986 8.035 1.00 85.19 247 SER A O 1
ATOM 1912 N N . PRO A 1 248 ? -14.269 -9.745 8.213 1.00 83.62 248 PRO A N 1
ATOM 1913 C CA . PRO A 1 248 ? -13.628 -9.477 6.935 1.00 83.62 248 PRO A CA 1
ATOM 1914 C C . PRO A 1 248 ? -12.146 -9.848 6.992 1.00 83.62 248 PRO A C 1
ATOM 1916 O O . PRO A 1 248 ? -11.452 -9.458 7.926 1.00 83.62 248 PRO A O 1
ATOM 1919 N N . GLY A 1 249 ? -11.679 -10.565 5.972 1.00 79.88 249 GLY A N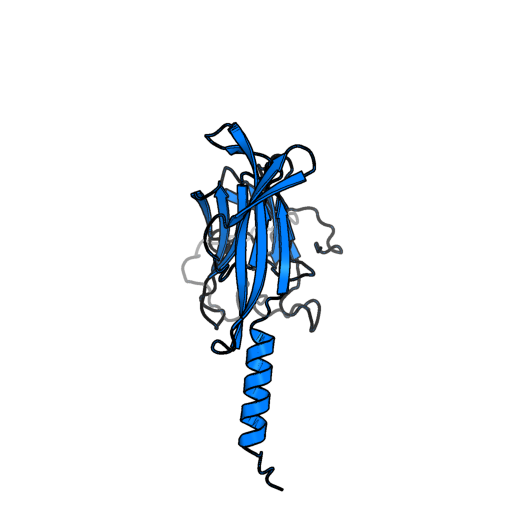 1
ATOM 1920 C CA . GLY A 1 249 ? -10.292 -10.972 5.749 1.00 79.88 249 GLY A CA 1
ATOM 1921 C C . GLY A 1 249 ? -10.035 -11.213 4.258 1.00 79.88 249 GLY A C 1
ATOM 1922 O O . GLY A 1 249 ? -10.953 -11.055 3.448 1.00 79.88 249 GLY A O 1
ATOM 1923 N N . GLN A 1 250 ? -8.789 -11.528 3.906 1.00 63.31 250 GLN A N 1
ATOM 1924 C CA . GLN A 1 250 ? -8.327 -11.795 2.540 1.00 63.31 250 GLN A CA 1
ATOM 1925 C C . GLN A 1 250 ? -8.549 -13.255 2.127 1.00 63.31 250 GLN A C 1
ATOM 1927 O O . GLN A 1 250 ? -8.360 -14.151 2.981 1.00 63.31 250 GLN A O 1
#

Secondary structure (DSSP, 8-state):
------HHHHHHHHHHHHHHHTS-EEEEEEEEEEEE-TTS-EEEEEEEEEEEEETTTTEEEEEEEEEEEEEETTEEEEEEE-S--EE-TTEEEEEE-TTSSEEEEEEEE--TTSTT-EEEEEEEETTEEEEEEETTTTTSSSPBP-STTT--EEE-TTSSEEEEEEEPPPP-PPPTT-PPPS---------PPPTT-------TTGGG-----S-TTSTT---EEEEEEETTT--EEEPP---TT-----

Foldseek 3Di:
DDPPPDPVVVVVVVVVVVVVLADKAWDDKDWADWDADPVGFIWIKIKTKIWHQDVVVRDIWIKIWIKIFTDDVPDTPDIDTPDDIHTPPQWLDWDAAPNRQKIWTWGWDDDDPPPGIWIWIWIDGVPDGPDIAGPVVLLQAAAFDRDQWFFDWDADNVNQKIKGKGHGRDDQAAELPDDDPPPDPDDDDDDDDDPDDPPPDRDHHCNPDDADAPDDVTPPHHAMWMWMAGPPVRHIHTDPDDDPVDHDTD

pLDDT: mean 82.71, std 16.74, range [33.41, 97.88]

InterPro domains:
  IPR045550 Acylamino-acid-releasing enzyme, N-terminal domain [PF19283] (64-250)

Nearest PDB structures (foldseek):
  7px8-assembly1_A  TM=9.263E-01  e=5.006E-23  Sus scrofa domesticus
  7px8-assembly1_C  TM=9.251E-01  e=5.546E-23  Sus scrofa domesticus
  7qun-assembly1_D  TM=9.219E-01  e=1.025E-22  Sus scrofa domesticus
  7qun-assembly1_A  TM=9.179E-01  e=2.714E-22  Sus scrofa domesticus
  6kyl-assembly2_D  TM=3.568E-01  e=1.081E+00  Saccharomyces cerevisiae S288C

Radius of gyration: 25.68 Å; Cα contacts (8 Å, |Δi|>4): 436; chains: 1; bounding box: 78×48×72 Å

Solvent-accessible surface area (backbone atoms only — not comparable to full-atom values): 15145 Å² total; per-residue (Å²): 136,80,82,80,72,58,67,68,60,52,52,52,54,51,50,53,50,56,59,58,38,68,60,61,44,84,73,49,76,47,76,51,69,82,43,68,47,98,85,72,50,47,30,27,44,38,41,37,32,32,40,36,54,39,76,90,80,71,44,77,46,46,31,39,39,35,29,40,39,30,48,59,89,92,44,80,75,46,75,43,75,59,64,69,78,40,74,50,78,54,59,60,47,77,34,67,31,87,87,65,55,39,38,40,36,38,33,53,50,60,63,99,77,68,82,67,56,45,43,34,45,33,36,25,49,78,90,41,74,77,41,78,42,57,51,62,81,66,65,69,46,45,62,69,44,63,51,86,56,41,36,48,65,44,61,38,92,82,61,51,34,35,38,32,28,21,32,55,56,70,80,86,40,41,50,79,81,63,75,78,72,93,85,72,88,68,87,81,74,95,68,90,80,75,96,79,72,91,70,77,67,77,52,74,43,54,61,75,64,85,72,77,46,73,43,92,92,36,69,93,38,71,52,51,36,49,34,40,33,35,63,87,82,70,49,72,45,72,66,79,86,70,56,93,92,60,70,70,59,108

Mean predicted aligned error: 11.25 Å

Sequence (250 aa):
WELSVNLKHVKVVMAAFRDVAKQPVALRARIGPQMRSRHGGAYSLVHTEWSYRDVERAESVVCSLSYSVFRDGATIVDTSPAGGPTEMHAELKRSVSPSGTLTAILRKIGGKGGADEKQFLEIWNGNLKEKNIDLEALEQHGKFYDDGQFGVLAWSNSESHLLYVAEKKRPKGTTFFQSRPPSANTAQTDAPTDPGTTDRQKAKGDKFLFREDWGEALVNKSDPVLCILDVVSGTVSVLDGLPPHISPGQ

Organism: Petromyzon marinus (NCBI:txid7757)